Protein AF-A0AAW2BB07-F1 (afdb_monomer_lite)

pLDDT: mean 71.45, std 21.4, range [31.78, 98.75]

Sequence (292 aa):
MTTIEFVKARTYEALKTGGELDCPEGMDSLKNKQAAKKSQEEIKKATMLKAQGGGFLALPPHVSKKRKYSSDLQSLGKATNGSFNHPETRQVVAGTPCHRIGKGLMTSQGPVVPPPLHLLVKDKKYAIHTTHSVVRDADLDECSKHETGPLGDSGLYDVMSASIKLLKNCLESEGNSLKKFKESSRTLGQEVIELKAKLRRITHQGDELVKENANLKSEVATLYEHMDKVKEKAIEEFQVPQPYFNKMGGYYGDGFKDFRKQAIHMFPNLDFSQIQIKLNALTMWRPMKRCW

Radius of gyration: 49.25 Å; chains: 1; bounding box: 110×53×142 Å

Secondary structure (DSSP, 8-state):
--HHHHHHHHHHHHHHS--------SSHHHHHHHHHHHHHHHHHHHHHHHHS------PPP----------------------------------------------------------S-S-HHHHHHHHHHHS-HHHHHHTTTS---TTTTSTHHHHHHHHHHHHHHHHHHHHHHHHHHHHHHHHHHHHHHHHHHHHHHHHHHHHHHHHHHHHHHHHHHHHHHHHHHHHHHHHHHHHTTHHHHHHHHHHHHHHHHHHHHHHHHH-TTS-GGG----HHHHTT----TT--

Structure (mmCIF, N/CA/C/O backbone):
data_AF-A0AAW2BB07-F1
#
_entry.id   AF-A0AAW2BB07-F1
#
loop_
_atom_site.group_PDB
_atom_site.id
_atom_site.type_symbol
_atom_site.label_atom_id
_atom_site.label_alt_id
_atom_site.label_comp_id
_atom_site.label_asym_id
_atom_site.label_entity_id
_atom_site.label_seq_id
_atom_site.pdbx_PDB_ins_code
_atom_site.Cartn_x
_atom_site.Cartn_y
_atom_site.Cartn_z
_atom_site.occupancy
_atom_site.B_iso_or_equiv
_atom_site.auth_seq_id
_atom_site.auth_comp_id
_atom_site.auth_asym_id
_atom_site.auth_atom_id
_atom_site.pdbx_PDB_model_num
ATOM 1 N N . MET A 1 1 ? 11.734 -0.682 15.914 1.00 51.97 1 MET A N 1
ATOM 2 C CA . MET A 1 1 ? 12.003 -0.528 14.469 1.00 51.97 1 MET A CA 1
ATOM 3 C C . MET A 1 1 ? 10.687 -0.766 13.743 1.00 51.97 1 MET A C 1
ATOM 5 O O . MET A 1 1 ? 10.128 -1.846 13.879 1.00 51.97 1 MET A O 1
ATOM 9 N N . THR A 1 2 ? 10.097 0.267 13.142 1.00 62.94 2 THR A N 1
ATOM 10 C CA . THR A 1 2 ? 8.770 0.182 12.505 1.00 62.94 2 THR A CA 1
ATOM 11 C C . THR A 1 2 ? 8.883 -0.446 11.116 1.00 62.94 2 THR A C 1
ATOM 13 O O . THR A 1 2 ? 9.935 -0.399 10.483 1.00 62.94 2 THR A O 1
ATOM 16 N N . THR A 1 3 ? 7.796 -1.027 10.612 1.00 55.44 3 THR A N 1
ATOM 17 C CA . THR A 1 3 ? 7.737 -1.704 9.302 1.00 55.44 3 THR A CA 1
ATOM 18 C C . THR A 1 3 ? 8.188 -0.803 8.142 1.00 55.44 3 THR A C 1
ATOM 20 O O . THR A 1 3 ? 8.715 -1.288 7.147 1.00 55.44 3 THR A O 1
ATOM 23 N N . ILE A 1 4 ? 8.050 0.517 8.298 1.00 71.69 4 ILE A N 1
ATOM 24 C CA . ILE A 1 4 ? 8.483 1.532 7.327 1.00 71.69 4 ILE A CA 1
ATOM 25 C C . ILE A 1 4 ? 10.018 1.649 7.278 1.00 71.69 4 ILE A C 1
ATOM 27 O O . ILE A 1 4 ? 10.593 1.747 6.195 1.00 71.69 4 ILE A O 1
ATOM 31 N N . GLU A 1 5 ? 10.690 1.564 8.429 1.00 63.75 5 GLU A N 1
ATOM 32 C CA . GLU A 1 5 ? 12.158 1.593 8.522 1.00 63.75 5 GLU A CA 1
ATOM 33 C C . GLU A 1 5 ? 12.783 0.342 7.888 1.00 63.75 5 GLU A C 1
ATOM 35 O O . GLU A 1 5 ? 13.816 0.425 7.227 1.00 63.75 5 GLU A O 1
ATOM 40 N N . PHE A 1 6 ? 12.115 -0.813 7.997 1.00 70.69 6 PHE A N 1
ATOM 41 C CA . PHE A 1 6 ? 12.574 -2.053 7.366 1.00 70.69 6 PHE A CA 1
ATOM 42 C C . PHE A 1 6 ? 12.498 -1.991 5.833 1.00 70.69 6 PHE A C 1
ATOM 44 O O . PHE A 1 6 ? 13.414 -2.442 5.147 1.00 70.69 6 PHE A O 1
ATOM 51 N N . VAL A 1 7 ? 11.440 -1.387 5.281 1.00 73.56 7 VAL A N 1
ATOM 52 C CA . VAL A 1 7 ? 11.301 -1.206 3.826 1.00 73.56 7 VAL A CA 1
ATOM 53 C C . VAL A 1 7 ? 12.334 -0.203 3.307 1.00 73.56 7 VAL A C 1
ATOM 55 O O . VAL A 1 7 ? 12.996 -0.484 2.308 1.00 73.56 7 VAL A O 1
ATOM 58 N N . LYS A 1 8 ? 12.567 0.913 4.012 1.00 73.38 8 LYS A N 1
ATOM 59 C CA . LYS A 1 8 ? 13.627 1.868 3.642 1.00 73.38 8 LYS A CA 1
ATOM 60 C C . LYS A 1 8 ? 15.018 1.233 3.667 1.00 73.38 8 LYS A C 1
ATOM 62 O O . LYS A 1 8 ? 15.749 1.388 2.693 1.00 73.38 8 LYS A O 1
ATOM 67 N N . ALA A 1 9 ? 15.351 0.468 4.708 1.00 70.38 9 ALA A N 1
ATOM 68 C CA . ALA A 1 9 ? 16.643 -0.214 4.814 1.00 70.38 9 ALA A CA 1
ATOM 69 C C . ALA A 1 9 ? 16.868 -1.216 3.667 1.00 70.38 9 ALA A C 1
ATOM 71 O O . ALA A 1 9 ? 17.937 -1.242 3.063 1.00 70.38 9 ALA A O 1
ATOM 72 N N . ARG A 1 10 ? 15.834 -1.979 3.288 1.00 66.94 10 ARG A N 1
ATOM 73 C CA . ARG A 1 10 ? 15.926 -2.943 2.178 1.00 66.94 10 ARG A CA 1
ATOM 74 C C . ARG A 1 10 ? 16.088 -2.282 0.810 1.00 66.94 10 ARG A C 1
ATOM 76 O O . ARG A 1 10 ? 16.768 -2.825 -0.052 1.00 66.94 10 ARG A O 1
ATOM 83 N N . THR A 1 11 ? 15.477 -1.114 0.618 1.00 66.75 11 THR A N 1
ATOM 84 C CA . THR A 1 11 ? 15.581 -0.363 -0.644 1.00 66.75 11 THR A CA 1
ATOM 85 C C . THR A 1 11 ? 16.952 0.309 -0.779 1.00 66.75 11 THR A C 1
ATOM 87 O O . THR A 1 11 ? 17.479 0.424 -1.881 1.00 66.75 11 THR A O 1
ATOM 90 N N . TYR A 1 12 ? 17.556 0.710 0.344 1.00 71.19 12 TYR A N 1
ATOM 91 C CA . TYR A 1 12 ? 18.878 1.338 0.369 1.00 71.19 12 TYR A CA 1
ATOM 92 C C . TYR A 1 12 ? 20.019 0.333 0.130 1.00 71.19 12 TYR A C 1
ATOM 94 O O . TYR A 1 12 ? 20.971 0.651 -0.578 1.00 71.19 12 TYR A O 1
ATOM 102 N N . GLU A 1 13 ? 19.904 -0.897 0.645 1.00 66.00 13 GLU A N 1
ATOM 103 C CA . GLU A 1 13 ? 20.885 -1.970 0.395 1.00 66.00 13 GLU A CA 1
ATOM 104 C C . GLU A 1 13 ? 20.864 -2.473 -1.063 1.00 66.00 13 GLU A C 1
ATOM 106 O O . GLU A 1 13 ? 21.913 -2.763 -1.642 1.00 66.00 13 GLU A O 1
ATOM 111 N N . ALA A 1 14 ? 19.689 -2.482 -1.703 1.00 55.28 14 ALA A N 1
ATOM 112 C CA . ALA A 1 14 ? 19.541 -2.860 -3.112 1.00 55.28 14 ALA A CA 1
ATOM 113 C C . ALA A 1 14 ? 20.155 -1.844 -4.097 1.00 55.28 14 ALA A C 1
ATOM 115 O O . ALA A 1 14 ? 20.498 -2.207 -5.215 1.00 55.28 14 ALA A O 1
ATOM 116 N N . LEU A 1 15 ? 20.313 -0.577 -3.694 1.00 62.97 15 LEU A N 1
ATOM 117 C CA . LEU A 1 15 ? 20.953 0.462 -4.514 1.00 62.97 15 LEU A CA 1
ATOM 118 C C . LEU A 1 15 ? 22.473 0.542 -4.305 1.00 62.97 15 LEU A C 1
ATOM 120 O O . LEU A 1 15 ? 23.172 1.152 -5.110 1.00 62.97 15 LEU A O 1
ATOM 124 N N . LYS A 1 16 ? 22.989 -0.049 -3.221 1.00 63.78 16 LYS A N 1
ATOM 125 C CA . LYS A 1 16 ? 24.406 0.029 -2.834 1.00 63.78 16 LYS A CA 1
ATOM 126 C C . LYS A 1 16 ? 25.236 -1.136 -3.368 1.00 63.78 16 LYS A C 1
ATOM 128 O O . LYS A 1 16 ? 26.437 -0.993 -3.584 1.00 63.78 16 LYS A O 1
ATOM 133 N N . THR A 1 17 ? 24.602 -2.277 -3.608 1.00 51.50 17 THR A N 1
ATOM 134 C CA . THR A 1 17 ? 25.220 -3.419 -4.278 1.00 51.50 17 THR A CA 1
ATOM 135 C C . THR A 1 17 ? 24.940 -3.300 -5.772 1.00 51.50 17 THR A C 1
ATOM 137 O O . THR A 1 17 ? 23.890 -3.707 -6.251 1.00 51.50 17 THR A O 1
ATOM 140 N N . GLY A 1 18 ? 25.865 -2.688 -6.517 1.00 51.53 18 GLY A N 1
ATOM 141 C CA . GLY A 1 18 ? 25.861 -2.664 -7.986 1.00 51.53 18 GLY A CA 1
ATOM 142 C C . GLY A 1 18 ? 26.096 -4.058 -8.577 1.00 51.53 18 GLY A C 1
ATOM 143 O O . GLY A 1 18 ? 27.087 -4.280 -9.262 1.00 51.53 18 GLY A O 1
ATOM 144 N N . GLY A 1 19 ? 25.228 -5.008 -8.233 1.00 42.56 19 GLY A N 1
ATOM 145 C CA . GLY A 1 19 ? 25.225 -6.366 -8.738 1.00 42.56 19 GLY A CA 1
ATOM 146 C C . GLY A 1 19 ? 24.528 -6.400 -10.085 1.00 42.56 19 GLY A C 1
ATOM 147 O O . GLY A 1 19 ? 23.316 -6.213 -10.175 1.00 42.56 19 GLY A O 1
ATOM 148 N N . GLU A 1 20 ? 25.324 -6.631 -11.118 1.00 46.28 20 GLU A N 1
ATOM 149 C CA . GLU A 1 20 ? 24.898 -7.077 -12.436 1.00 46.28 20 GLU A CA 1
ATOM 150 C C . GLU A 1 20 ? 24.014 -8.324 -12.273 1.00 46.28 20 GLU A C 1
ATOM 152 O O . GLU A 1 20 ? 24.469 -9.404 -11.898 1.00 46.28 20 GLU A O 1
ATOM 157 N N . LEU A 1 21 ? 22.706 -8.127 -12.438 1.00 44.31 21 LEU A N 1
ATOM 158 C CA . LEU A 1 21 ? 21.702 -9.182 -12.442 1.00 44.31 21 LEU A CA 1
ATOM 159 C C . LEU A 1 21 ? 21.632 -9.752 -13.857 1.00 44.31 21 LEU A C 1
ATOM 161 O O . LEU A 1 21 ? 20.974 -9.177 -14.728 1.00 44.31 21 LEU A O 1
ATOM 165 N N . ASP A 1 22 ? 22.274 -10.901 -14.054 1.00 42.97 22 ASP A N 1
ATOM 166 C CA . ASP A 1 22 ? 21.953 -11.813 -15.149 1.00 42.97 22 ASP A CA 1
ATOM 167 C C . ASP A 1 22 ? 20.450 -12.114 -15.100 1.00 42.97 22 ASP A C 1
ATOM 169 O O . ASP A 1 22 ? 19.940 -12.779 -14.192 1.00 42.97 22 ASP A O 1
ATOM 173 N N . CYS A 1 23 ? 19.716 -11.563 -16.062 1.00 38.84 23 CYS A N 1
ATOM 174 C CA . CYS A 1 23 ? 18.305 -11.848 -16.248 1.00 38.84 23 CYS A CA 1
ATOM 175 C C . CYS A 1 23 ? 18.168 -13.171 -17.010 1.00 38.84 23 CYS A C 1
ATOM 177 O O . CYS A 1 23 ? 18.623 -13.251 -18.152 1.00 38.84 23 CYS A O 1
ATOM 179 N N . PRO A 1 24 ? 17.490 -14.196 -16.463 1.00 47.09 24 PRO A N 1
ATOM 180 C CA . PRO A 1 24 ? 17.028 -15.296 -17.287 1.00 47.09 24 PRO A CA 1
ATOM 181 C C . PRO A 1 24 ? 15.884 -14.778 -18.167 1.00 47.09 24 PRO A C 1
ATOM 183 O O . PRO A 1 24 ? 14.744 -14.608 -17.723 1.00 47.09 24 PRO A O 1
ATOM 186 N N . GLU A 1 25 ? 16.193 -14.490 -19.428 1.00 51.44 25 GLU A N 1
ATOM 187 C CA . GLU A 1 25 ? 15.179 -14.242 -20.443 1.00 51.44 25 GLU A CA 1
ATOM 188 C C . GLU A 1 25 ? 14.354 -15.514 -20.682 1.00 51.44 25 GLU A C 1
ATOM 190 O O . GLU A 1 25 ? 14.852 -16.550 -21.114 1.00 51.44 25 GLU A O 1
ATOM 195 N N . GLY A 1 26 ? 13.041 -15.387 -20.477 1.00 52.06 26 GLY A N 1
ATOM 196 C CA . GLY A 1 26 ? 12.108 -15.922 -21.462 1.00 52.06 26 GLY A CA 1
ATOM 197 C C . GLY A 1 26 ? 11.338 -17.194 -21.121 1.00 52.06 26 GLY A C 1
ATOM 198 O O . GLY A 1 26 ? 11.274 -18.066 -21.972 1.00 52.06 26 GLY A O 1
ATOM 199 N N . MET A 1 27 ? 10.638 -17.285 -19.979 1.00 47.41 27 MET A N 1
ATOM 200 C CA . MET A 1 27 ? 9.464 -18.191 -19.879 1.00 47.41 27 MET A CA 1
ATOM 201 C C . MET A 1 27 ? 8.293 -17.724 -18.983 1.00 47.41 27 MET A C 1
ATOM 203 O O . MET A 1 27 ? 7.188 -18.256 -19.110 1.00 47.41 27 MET A O 1
ATOM 207 N N . ASP A 1 28 ? 8.435 -16.684 -18.154 1.00 51.59 28 ASP A N 1
ATOM 208 C CA . ASP A 1 28 ? 7.403 -16.351 -17.147 1.00 51.59 28 ASP A CA 1
ATOM 209 C C . ASP A 1 28 ? 6.295 -15.378 -17.596 1.00 51.59 28 ASP A C 1
ATOM 211 O O . ASP A 1 28 ? 5.293 -15.188 -16.898 1.00 51.59 28 ASP A O 1
ATOM 215 N N . SER A 1 29 ? 6.391 -14.805 -18.799 1.00 53.53 29 SER A N 1
ATOM 216 C CA . SER A 1 29 ? 5.400 -13.836 -19.306 1.00 53.53 29 SER A CA 1
ATOM 217 C C . SER A 1 29 ? 4.023 -14.463 -19.599 1.00 53.53 29 SER A C 1
ATOM 219 O O . SER A 1 29 ? 2.982 -13.826 -19.402 1.00 53.53 29 SER A O 1
ATOM 221 N N . LEU A 1 30 ? 3.981 -15.738 -20.006 1.00 53.66 30 LEU A N 1
ATOM 222 C CA . LEU A 1 30 ? 2.726 -16.441 -20.308 1.00 53.66 30 LEU A CA 1
ATOM 223 C C . LEU A 1 30 ? 1.990 -16.906 -19.046 1.00 53.66 30 LEU A C 1
ATOM 225 O O . LEU A 1 30 ? 0.773 -16.733 -18.956 1.00 53.66 30 LEU A O 1
ATOM 229 N N . LYS A 1 31 ? 2.713 -17.399 -18.032 1.00 56.41 31 LYS A N 1
ATOM 230 C CA . LYS A 1 31 ? 2.107 -17.829 -16.760 1.00 56.41 31 LYS A CA 1
ATOM 231 C C . LYS A 1 31 ? 1.514 -16.649 -15.987 1.00 56.41 31 LYS A C 1
ATOM 233 O O . LYS A 1 31 ? 0.413 -16.762 -15.448 1.00 56.41 31 LYS A O 1
ATOM 238 N N . ASN A 1 32 ? 2.177 -15.490 -16.010 1.00 54.84 32 ASN A N 1
ATOM 239 C CA . ASN A 1 32 ? 1.705 -14.312 -15.282 1.00 54.84 32 ASN A CA 1
ATOM 240 C C . ASN A 1 32 ? 0.477 -13.650 -15.952 1.00 54.84 32 ASN A C 1
ATOM 242 O O . ASN A 1 32 ? -0.459 -13.223 -15.275 1.00 54.84 32 ASN A O 1
ATOM 246 N N . LYS A 1 33 ? 0.391 -13.672 -17.294 1.00 64.69 33 LYS A N 1
ATOM 247 C CA . LYS A 1 33 ? -0.820 -13.241 -18.025 1.00 64.69 33 LYS A CA 1
ATOM 248 C C . LYS A 1 33 ? -2.019 -14.167 -17.793 1.00 64.69 33 LYS A C 1
ATOM 250 O O . LYS A 1 33 ? -3.157 -13.696 -17.761 1.00 64.69 33 LYS A O 1
ATOM 255 N N . GLN A 1 34 ? -1.784 -15.465 -17.611 1.00 69.56 34 GLN A N 1
ATOM 256 C CA . GLN A 1 34 ? -2.851 -16.439 -17.364 1.00 69.56 34 GLN A CA 1
ATOM 257 C C . GLN A 1 34 ? -3.386 -16.352 -15.924 1.00 69.56 34 GLN A C 1
ATOM 259 O O . GLN A 1 34 ? -4.598 -16.432 -15.718 1.00 69.56 34 GLN A O 1
ATOM 264 N N . ALA A 1 35 ? -2.518 -16.067 -14.946 1.00 68.25 35 ALA A N 1
ATOM 265 C CA . ALA A 1 35 ? -2.917 -15.785 -13.566 1.00 68.25 35 ALA A CA 1
ATOM 266 C C . ALA A 1 35 ? -3.741 -14.486 -13.443 1.00 68.25 35 ALA A C 1
ATOM 268 O O . ALA A 1 35 ? -4.774 -14.471 -12.769 1.00 68.25 35 ALA A O 1
ATOM 269 N N . ALA A 1 36 ? -3.356 -13.424 -14.162 1.00 72.44 36 ALA A N 1
ATOM 270 C CA . ALA A 1 36 ? -4.097 -12.160 -14.176 1.00 72.44 36 ALA A CA 1
ATOM 271 C C . ALA A 1 36 ? -5.495 -12.290 -14.816 1.00 72.44 36 ALA A C 1
ATOM 273 O O . ALA A 1 36 ? -6.465 -11.729 -14.301 1.00 72.44 36 ALA A O 1
ATOM 274 N N . LYS A 1 37 ? -5.631 -13.082 -15.893 1.00 81.25 37 LYS A N 1
ATOM 275 C CA . LYS A 1 37 ? -6.946 -13.397 -16.485 1.00 81.25 37 LYS A CA 1
ATOM 276 C C . LYS A 1 37 ? -7.835 -14.193 -15.527 1.00 81.25 37 LYS A C 1
ATOM 278 O O . LYS A 1 37 ? -9.006 -13.855 -15.383 1.00 81.25 37 LYS A O 1
ATOM 283 N N . LYS A 1 38 ? -7.279 -15.192 -14.831 1.00 86.00 38 LYS A N 1
ATOM 284 C CA . LYS A 1 38 ? -8.032 -16.014 -13.870 1.00 86.00 38 LYS A CA 1
ATOM 285 C C . LYS A 1 38 ? -8.542 -15.191 -12.678 1.00 86.00 38 LYS A C 1
ATOM 287 O O . LYS A 1 38 ? -9.697 -15.335 -12.292 1.00 86.00 38 LYS A O 1
ATOM 292 N N . SER A 1 39 ? -7.724 -14.270 -12.161 1.00 79.12 39 SER A N 1
ATOM 293 C CA . SER A 1 39 ? -8.116 -13.369 -11.066 1.00 79.12 39 SER A CA 1
ATOM 294 C C . SER A 1 39 ? -9.235 -12.395 -11.466 1.00 79.12 39 SER A C 1
ATOM 296 O O . SER A 1 39 ? -10.188 -12.213 -10.709 1.00 79.12 39 SER A O 1
ATOM 298 N N . GLN A 1 40 ? -9.192 -11.815 -12.673 1.00 81.56 40 GLN A N 1
ATOM 299 C CA . GLN A 1 40 ? -10.273 -10.934 -13.138 1.00 81.56 40 GLN A CA 1
ATOM 300 C C . GLN A 1 40 ? -11.603 -11.671 -13.356 1.00 81.56 40 GLN A C 1
ATOM 302 O O . GLN A 1 40 ? -12.667 -11.078 -13.171 1.00 81.56 40 GLN A O 1
ATOM 307 N N . GLU A 1 41 ? -11.569 -12.949 -13.733 1.00 85.38 41 GLU A N 1
ATOM 308 C CA . GLU A 1 41 ? -12.780 -13.747 -13.938 1.00 85.38 41 GLU A CA 1
ATOM 309 C C . GLU A 1 41 ? -13.445 -14.163 -12.615 1.00 85.38 41 GLU A C 1
ATOM 311 O O . GLU A 1 41 ? -14.672 -14.124 -12.505 1.00 85.38 41 GLU A O 1
ATOM 316 N N . GLU A 1 42 ? -12.661 -14.452 -11.570 1.00 78.31 42 GLU A N 1
ATOM 317 C CA . GLU A 1 42 ? -13.185 -14.679 -10.213 1.00 78.31 42 GLU A CA 1
ATOM 318 C C . GLU A 1 42 ? -13.810 -13.413 -9.608 1.00 78.31 42 GLU A C 1
ATOM 320 O O . GLU A 1 42 ? -14.891 -13.483 -9.020 1.00 78.31 42 GLU A O 1
ATOM 325 N N . ILE A 1 43 ? -13.204 -12.239 -9.826 1.00 79.44 43 ILE A N 1
ATOM 326 C CA . ILE A 1 43 ? -13.767 -10.954 -9.376 1.00 79.44 43 ILE A CA 1
ATOM 327 C C . ILE A 1 43 ? -15.094 -10.660 -10.094 1.00 79.44 43 ILE A C 1
ATOM 329 O O . ILE A 1 43 ? -16.065 -10.239 -9.457 1.00 79.44 43 ILE A O 1
ATOM 333 N N . LYS A 1 44 ? -15.192 -10.939 -11.401 1.00 84.06 44 LYS A N 1
ATOM 334 C CA . LYS A 1 44 ? -16.452 -10.799 -12.152 1.00 84.06 44 LYS A CA 1
ATOM 335 C C . LYS A 1 44 ? -17.538 -11.753 -11.640 1.00 84.06 44 LYS A C 1
ATOM 337 O O . LYS A 1 44 ? -18.674 -11.317 -11.458 1.00 84.06 44 LYS A O 1
ATOM 342 N N . LYS A 1 45 ? -17.197 -13.008 -11.318 1.00 81.94 45 LYS A N 1
ATOM 343 C CA . LYS A 1 45 ? -18.140 -13.973 -10.716 1.00 81.94 45 LYS A CA 1
ATOM 344 C C . LYS A 1 45 ? -18.623 -13.540 -9.329 1.00 81.94 45 LYS A C 1
ATOM 346 O O . LYS A 1 45 ? -19.822 -13.596 -9.066 1.00 81.94 45 LYS A O 1
ATOM 351 N N . ALA A 1 46 ? -17.731 -13.043 -8.471 1.00 72.38 46 ALA A N 1
ATOM 352 C CA . ALA A 1 46 ? -18.099 -12.530 -7.148 1.00 72.38 46 ALA A CA 1
ATOM 353 C C . ALA A 1 46 ? -19.008 -11.290 -7.233 1.00 72.38 46 ALA A C 1
ATOM 355 O O . ALA A 1 46 ? -19.918 -11.124 -6.421 1.00 72.38 46 ALA A O 1
ATOM 356 N N . THR A 1 47 ? -18.805 -10.446 -8.248 1.00 75.88 47 THR A N 1
ATOM 357 C CA . THR A 1 47 ? -19.620 -9.241 -8.466 1.00 75.88 47 THR A CA 1
ATOM 358 C C . THR A 1 47 ? -21.023 -9.588 -8.980 1.00 75.88 47 THR A C 1
ATOM 360 O O . THR A 1 47 ? -21.997 -8.991 -8.528 1.00 75.88 47 THR A O 1
ATOM 363 N N . MET A 1 48 ? -21.162 -10.605 -9.843 1.00 71.50 48 MET A N 1
ATOM 364 C CA . MET A 1 48 ? -22.477 -11.093 -10.293 1.00 71.50 48 MET A CA 1
ATOM 365 C C . MET A 1 48 ? -23.267 -11.798 -9.179 1.00 71.50 48 MET A C 1
ATOM 367 O O . MET A 1 48 ? -24.473 -11.593 -9.072 1.00 71.50 48 MET A O 1
ATOM 371 N N . LEU A 1 49 ? -22.599 -12.553 -8.298 1.00 61.91 49 LEU A N 1
ATOM 372 C CA . LEU A 1 49 ? -23.229 -13.161 -7.114 1.00 61.91 49 LEU A CA 1
ATOM 373 C C . LEU A 1 49 ? -23.757 -12.113 -6.123 1.00 61.91 49 LEU A C 1
ATOM 375 O O . LEU A 1 49 ? -24.782 -12.325 -5.482 1.00 61.91 49 LEU A O 1
ATOM 379 N N . LYS A 1 50 ? -23.098 -10.953 -6.037 1.00 58.16 50 LYS A N 1
ATOM 380 C CA . LYS A 1 50 ? -23.529 -9.845 -5.175 1.00 58.16 50 LYS A CA 1
ATOM 381 C C . LYS A 1 50 ? -24.721 -9.065 -5.747 1.00 58.16 50 LYS A C 1
ATOM 383 O O . LYS A 1 50 ? -25.433 -8.422 -4.986 1.00 58.16 50 LYS A O 1
ATOM 388 N N . ALA A 1 51 ? -24.963 -9.153 -7.057 1.00 58.78 51 ALA A N 1
ATOM 389 C CA . ALA A 1 51 ? -26.078 -8.490 -7.734 1.00 58.78 51 ALA A CA 1
ATOM 390 C C . ALA A 1 51 ? -27.390 -9.305 -7.729 1.00 58.78 51 ALA A C 1
ATOM 392 O O . ALA A 1 51 ? -28.449 -8.734 -7.968 1.00 58.78 51 ALA A O 1
ATOM 393 N N . GLN A 1 52 ? -27.348 -10.610 -7.428 1.00 51.91 52 GLN A N 1
ATOM 394 C CA . GLN A 1 52 ? -28.549 -11.462 -7.321 1.00 51.91 52 GLN A CA 1
ATOM 395 C C . GLN A 1 52 ? -29.070 -11.656 -5.885 1.00 51.91 52 GLN A C 1
ATOM 397 O O . GLN A 1 52 ? -30.145 -12.215 -5.696 1.00 51.91 52 GLN A O 1
ATOM 402 N N . GLY A 1 53 ? -28.356 -11.171 -4.868 1.00 45.19 53 GLY A N 1
ATOM 403 C CA . GLY A 1 53 ? -28.724 -11.321 -3.456 1.00 45.19 53 GLY A CA 1
ATOM 404 C C . GLY A 1 53 ? -29.467 -10.118 -2.874 1.00 45.19 53 GLY A C 1
ATOM 405 O O . GLY A 1 53 ? -29.041 -9.575 -1.858 1.00 45.19 53 GLY A O 1
ATOM 406 N N . GLY A 1 54 ? -30.543 -9.667 -3.517 1.00 50.53 54 GLY A N 1
ATOM 407 C CA . GLY A 1 54 ? -31.475 -8.708 -2.921 1.00 50.53 54 GLY A CA 1
ATOM 408 C C . GLY A 1 54 ? -32.474 -9.434 -2.022 1.00 50.53 54 GLY A C 1
ATOM 409 O O . GLY A 1 54 ? -33.447 -9.986 -2.524 1.00 50.53 54 GLY A O 1
ATOM 410 N N . GLY A 1 55 ? -32.247 -9.444 -0.705 1.00 43.25 55 GLY A N 1
ATOM 411 C CA . GLY A 1 55 ? -33.217 -10.001 0.242 1.00 43.25 55 GLY A CA 1
ATOM 412 C C . GLY A 1 55 ? -32.741 -10.071 1.694 1.00 43.25 55 GLY A C 1
ATOM 413 O O . GLY A 1 55 ? -32.030 -10.993 2.059 1.00 43.25 55 GLY A O 1
ATOM 414 N N . PHE A 1 56 ? -33.190 -9.091 2.485 1.00 40.88 56 PHE A N 1
ATOM 415 C CA . PHE A 1 56 ? -33.497 -9.111 3.926 1.00 40.88 56 PHE A CA 1
ATOM 416 C C . PHE A 1 56 ? -32.524 -9.718 4.967 1.00 40.88 56 PHE A C 1
ATOM 418 O O . PHE A 1 56 ? -32.243 -10.907 5.004 1.00 40.88 56 PHE A O 1
ATOM 425 N N . LEU A 1 57 ? -32.158 -8.842 5.918 1.00 52.22 57 LEU A N 1
ATOM 426 C CA . LEU A 1 57 ? -32.047 -9.050 7.372 1.00 52.22 57 LEU A CA 1
ATOM 427 C C . LEU A 1 57 ? -31.599 -10.438 7.873 1.00 52.22 57 LEU A C 1
ATOM 429 O O . LEU A 1 57 ? -32.424 -11.312 8.114 1.00 52.22 57 LEU A O 1
ATOM 433 N N . ALA A 1 58 ? -30.319 -10.559 8.234 1.00 40.91 58 ALA A N 1
ATOM 434 C CA . ALA A 1 58 ? -29.902 -11.383 9.369 1.00 40.91 58 ALA A CA 1
ATOM 435 C C . ALA A 1 58 ? -28.537 -10.913 9.899 1.00 40.91 58 ALA A C 1
ATOM 437 O O . ALA A 1 58 ? -27.527 -10.949 9.198 1.00 40.91 58 ALA A O 1
ATOM 438 N N . LEU A 1 59 ? -28.523 -10.462 11.155 1.00 46.69 59 LEU A N 1
ATOM 439 C CA . LEU A 1 59 ? -27.314 -10.235 11.948 1.00 46.69 59 LEU A CA 1
ATOM 440 C C . LEU A 1 59 ? -26.510 -11.545 12.066 1.00 46.69 59 LEU A C 1
ATOM 442 O O . LEU A 1 59 ? -27.085 -12.557 12.472 1.00 46.69 59 LEU A O 1
ATOM 446 N N . PRO A 1 60 ? -25.197 -11.557 11.774 1.00 50.19 60 PRO A N 1
ATOM 447 C CA . PRO A 1 60 ? -24.374 -12.731 12.019 1.00 50.19 60 PRO A CA 1
ATOM 448 C C . PRO A 1 60 ? -24.013 -12.858 13.512 1.00 50.19 60 PRO A C 1
ATOM 450 O O . PRO A 1 60 ? -23.814 -11.848 14.196 1.00 50.19 60 PRO A O 1
ATOM 453 N N . PRO A 1 61 ? -23.894 -14.093 14.032 1.00 47.19 61 PRO A N 1
ATOM 454 C CA . PRO A 1 61 ? -23.580 -14.336 15.427 1.00 47.19 61 PRO A CA 1
ATOM 455 C C . PRO A 1 61 ? -22.126 -13.978 15.746 1.00 47.19 61 PRO A C 1
ATOM 457 O O . PRO A 1 61 ? -21.182 -14.239 14.999 1.00 47.19 61 PRO A O 1
ATOM 460 N N . HIS A 1 62 ? -21.988 -13.380 16.919 1.00 44.94 62 HIS A N 1
ATOM 461 C CA . HIS A 1 62 ? -20.778 -12.891 17.552 1.00 44.94 62 HIS A CA 1
ATOM 462 C C . HIS A 1 62 ? -19.779 -14.038 17.815 1.00 44.94 62 HIS A C 1
ATOM 464 O O . HIS A 1 62 ? -19.955 -14.821 18.747 1.00 44.94 62 HIS A O 1
ATOM 470 N N . VAL A 1 63 ? -18.702 -14.137 17.025 1.00 40.78 63 VAL A N 1
ATOM 471 C CA . VAL A 1 63 ? -17.573 -15.047 17.303 1.00 40.78 63 VAL A CA 1
ATOM 472 C C . VAL A 1 63 ? -16.438 -14.252 17.945 1.00 40.78 63 VAL A C 1
ATOM 474 O O . VAL A 1 63 ? -15.590 -13.655 17.283 1.00 40.78 63 VAL A O 1
ATOM 477 N N . SER A 1 64 ? -16.421 -14.248 19.273 1.00 43.16 64 SER A N 1
ATOM 478 C CA . SER A 1 64 ? -15.395 -13.632 20.112 1.00 43.16 64 SER A CA 1
ATOM 479 C C . SER A 1 64 ? -14.098 -14.454 20.091 1.00 43.16 64 SER A C 1
ATOM 481 O O . SER A 1 64 ? -13.881 -15.352 20.903 1.00 43.16 64 SER A O 1
ATOM 483 N N . LYS A 1 65 ? -13.175 -14.116 19.182 1.00 50.66 65 LYS A N 1
ATOM 484 C CA . LYS A 1 65 ? -11.778 -14.576 19.258 1.00 50.66 65 LYS A CA 1
ATOM 485 C C . LYS A 1 65 ? -10.971 -13.658 20.182 1.00 50.66 65 LYS A C 1
ATOM 487 O O . LYS A 1 65 ? -10.456 -12.626 19.765 1.00 50.66 65 LYS A O 1
ATOM 492 N N . LYS A 1 66 ? -10.826 -14.087 21.440 1.00 42.72 66 LYS A N 1
ATOM 493 C CA . LYS A 1 66 ? -9.801 -13.618 22.389 1.00 42.72 66 LYS A CA 1
ATOM 494 C C . LYS A 1 66 ? -8.411 -13.754 21.748 1.00 42.72 66 LYS A C 1
ATOM 496 O O . LYS A 1 66 ? -7.915 -14.870 21.607 1.00 42.72 66 LYS A O 1
ATOM 501 N N . ARG A 1 67 ? -7.742 -12.644 21.427 1.00 40.62 67 ARG A N 1
ATOM 502 C CA . ARG A 1 67 ? -6.273 -12.613 21.352 1.00 40.62 67 ARG A CA 1
ATOM 503 C C . ARG A 1 67 ? -5.749 -11.961 22.624 1.00 40.62 67 ARG A C 1
ATOM 505 O O . ARG A 1 67 ? -6.009 -10.792 22.878 1.00 40.62 67 ARG A O 1
ATOM 512 N N . LYS A 1 68 ? -5.032 -12.752 23.424 1.00 44.00 68 LYS A N 1
ATOM 513 C CA . LYS A 1 68 ? -4.131 -12.263 24.469 1.00 44.00 68 LYS A CA 1
ATOM 514 C C . LYS A 1 68 ? -2.967 -11.561 23.768 1.00 44.00 68 LYS A C 1
ATOM 516 O O . LYS A 1 68 ? -2.191 -12.233 23.098 1.00 44.00 68 LYS A O 1
ATOM 521 N N . TYR A 1 69 ? -2.847 -10.250 23.927 1.00 35.91 69 TYR A N 1
ATOM 522 C CA . TYR A 1 69 ? -1.557 -9.580 23.810 1.00 35.91 69 TYR A CA 1
ATOM 523 C C . TYR A 1 69 ? -1.036 -9.404 25.236 1.00 35.91 69 TYR A C 1
ATOM 525 O O . TYR A 1 69 ? -1.685 -8.757 26.057 1.00 35.91 69 TYR A O 1
ATOM 533 N N . SER A 1 70 ? 0.066 -10.087 25.547 1.00 38.75 70 SER A N 1
ATOM 534 C CA . SER A 1 70 ? 0.847 -9.839 26.756 1.00 38.75 70 SER A CA 1
ATOM 535 C C . SER A 1 70 ? 1.675 -8.584 26.488 1.00 38.75 70 SER A C 1
ATOM 537 O O . SER A 1 70 ? 2.365 -8.476 25.474 1.00 38.75 70 SER A O 1
ATOM 539 N N . SER A 1 71 ? 1.508 -7.614 27.375 1.00 41.19 71 SER A N 1
ATOM 540 C CA . SER A 1 71 ? 2.374 -6.457 27.513 1.00 41.19 71 SER A CA 1
ATOM 541 C C . SER A 1 71 ? 3.329 -6.805 28.642 1.00 41.19 71 SER A C 1
ATOM 543 O O . SER A 1 71 ? 2.868 -6.927 29.774 1.00 41.19 71 SER A O 1
ATOM 545 N N . ASP A 1 72 ? 4.616 -6.961 28.346 1.00 39.66 72 ASP A N 1
ATOM 546 C CA . ASP A 1 72 ? 5.656 -6.974 29.369 1.00 39.66 72 ASP A CA 1
ATOM 547 C C . ASP A 1 72 ? 6.683 -5.868 29.125 1.00 39.66 72 ASP A C 1
ATOM 549 O O . ASP A 1 72 ? 6.947 -5.419 28.009 1.00 39.66 72 ASP A O 1
ATOM 553 N N . LEU A 1 73 ? 7.139 -5.381 30.268 1.00 40.28 73 LEU A N 1
ATOM 554 C CA . LEU A 1 73 ? 7.697 -4.085 30.598 1.00 40.28 73 LEU A CA 1
ATOM 555 C C . LEU A 1 73 ? 9.233 -4.020 30.464 1.00 40.28 73 LEU A C 1
ATOM 557 O O . LEU A 1 73 ? 9.930 -5.015 30.595 1.00 40.28 73 LEU A O 1
ATOM 561 N N . GLN A 1 74 ? 9.703 -2.768 30.392 1.00 37.25 74 GLN A N 1
ATOM 562 C CA . GLN A 1 74 ? 10.835 -2.194 31.151 1.00 37.25 74 GLN A CA 1
ATOM 563 C C . GLN A 1 74 ? 12.304 -2.347 30.683 1.00 37.25 74 GLN A C 1
ATOM 565 O O . GLN A 1 74 ? 12.944 -3.382 30.791 1.00 37.25 74 GLN A O 1
ATOM 570 N N . SER A 1 75 ? 12.837 -1.185 30.266 1.00 44.12 75 SER A N 1
ATOM 571 C CA . SER A 1 75 ? 14.022 -0.454 30.777 1.00 44.12 75 SER A CA 1
ATOM 572 C C . SER A 1 75 ? 15.316 -1.180 31.179 1.00 44.12 75 SER A C 1
ATOM 574 O O . SER A 1 75 ? 15.338 -1.831 32.216 1.00 44.12 75 SER A O 1
ATOM 576 N N . LEU A 1 76 ? 16.420 -0.850 30.487 1.00 32.12 76 LEU A N 1
ATOM 577 C CA . LEU A 1 76 ? 17.805 -0.581 30.966 1.00 32.12 76 LEU A CA 1
ATOM 578 C C . LEU A 1 76 ? 18.663 -0.350 29.693 1.00 32.12 76 LEU A C 1
ATOM 580 O O . LEU A 1 76 ? 18.411 -1.014 28.701 1.00 32.12 76 LEU A O 1
ATOM 584 N N . GLY A 1 77 ? 19.647 0.534 29.531 1.00 31.78 77 GLY A N 1
ATOM 585 C CA . GLY A 1 77 ? 20.430 1.410 30.391 1.00 31.78 77 GLY A CA 1
ATOM 586 C C . GLY A 1 77 ? 21.340 2.297 29.506 1.00 31.78 77 GLY A C 1
ATOM 587 O O . GLY A 1 77 ? 21.463 2.082 28.301 1.00 31.78 77 GLY A O 1
ATOM 588 N N . LYS A 1 78 ? 21.936 3.327 30.116 1.00 43.62 78 LYS A N 1
ATOM 589 C CA . LYS A 1 78 ? 22.931 4.263 29.549 1.00 43.62 78 LYS A CA 1
ATOM 590 C C . LYS A 1 78 ? 24.284 3.582 29.275 1.00 43.62 78 LYS A C 1
ATOM 592 O O . LYS A 1 78 ? 24.695 2.790 30.112 1.00 43.62 78 LYS A O 1
ATOM 597 N N . ALA A 1 79 ? 25.016 4.027 28.244 1.00 32.66 79 ALA A N 1
ATOM 598 C CA . ALA A 1 79 ? 26.496 4.122 28.186 1.00 32.66 79 ALA A CA 1
ATOM 599 C C . ALA A 1 79 ? 26.920 4.749 26.830 1.00 32.66 79 ALA A C 1
ATOM 601 O O . ALA A 1 79 ? 26.521 4.256 25.784 1.00 32.66 79 ALA A O 1
ATOM 602 N N . THR A 1 80 ? 27.403 5.998 26.808 1.00 35.84 80 THR A N 1
ATOM 603 C CA . THR A 1 80 ? 28.813 6.470 26.726 1.00 3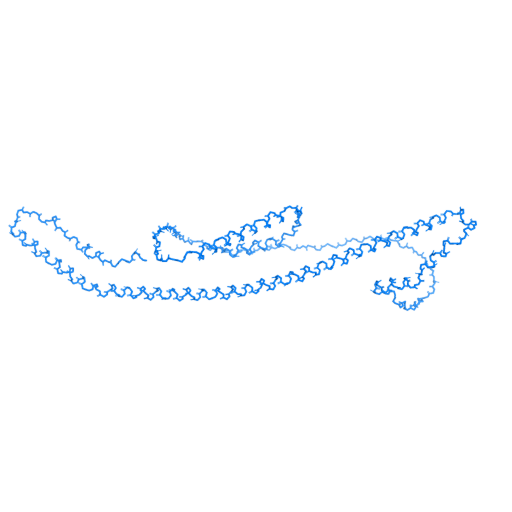5.84 80 THR A CA 1
ATOM 604 C C . THR A 1 80 ? 29.416 6.572 25.321 1.00 35.84 80 THR A C 1
ATOM 606 O O . THR A 1 80 ? 29.450 5.621 24.550 1.00 35.84 80 THR A O 1
ATOM 609 N N . ASN A 1 81 ? 29.944 7.771 25.068 1.00 39.16 81 ASN A N 1
ATOM 610 C CA . ASN A 1 81 ? 30.713 8.218 23.913 1.00 39.16 81 ASN A CA 1
ATOM 611 C C . ASN A 1 81 ? 31.925 7.322 23.617 1.00 39.16 81 ASN A C 1
ATOM 613 O O . ASN A 1 81 ? 32.687 6.995 24.525 1.00 39.16 81 ASN A O 1
ATOM 617 N N . GLY A 1 82 ? 32.147 7.030 22.336 1.00 33.62 82 GLY A N 1
ATOM 618 C CA . GLY A 1 82 ? 33.356 6.397 21.818 1.00 33.62 82 GLY A CA 1
ATOM 619 C C . GLY A 1 82 ? 33.814 7.114 20.552 1.00 33.62 82 GLY A C 1
ATOM 620 O O . GLY A 1 82 ? 33.269 6.893 19.477 1.00 33.62 82 GLY A O 1
ATOM 621 N N . SER A 1 83 ? 34.788 8.005 20.720 1.00 36.41 83 SER A N 1
ATOM 622 C CA . SER A 1 83 ? 35.606 8.596 19.661 1.00 36.41 83 SER A CA 1
ATOM 623 C C . SER A 1 83 ? 36.505 7.517 19.051 1.00 36.41 83 SER A C 1
ATOM 625 O O . SER A 1 83 ? 37.129 6.765 19.799 1.00 36.41 83 SER A O 1
ATOM 627 N N . PHE A 1 84 ? 36.593 7.455 17.721 1.00 33.88 84 PHE A N 1
ATOM 628 C CA . PHE A 1 84 ? 37.605 6.670 17.016 1.00 33.88 84 PHE A CA 1
ATOM 629 C C . PHE A 1 84 ? 38.250 7.512 15.915 1.00 33.88 84 PHE A C 1
ATOM 631 O O . PHE A 1 84 ? 37.585 8.019 15.014 1.00 33.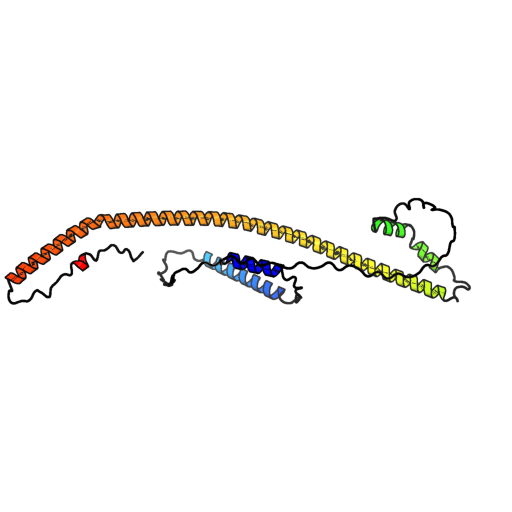88 84 PHE A O 1
ATOM 638 N N . ASN A 1 85 ? 39.567 7.649 16.044 1.00 34.69 85 ASN A N 1
ATOM 639 C CA . ASN A 1 85 ? 40.482 8.274 15.101 1.00 34.69 85 ASN A CA 1
ATOM 640 C C . ASN A 1 85 ? 41.005 7.262 14.061 1.00 34.69 85 ASN A C 1
ATOM 642 O O . ASN A 1 85 ? 41.073 6.066 14.343 1.00 34.69 85 ASN A O 1
ATOM 646 N N . HIS A 1 86 ? 41.539 7.835 12.969 1.00 35.00 86 HIS A N 1
ATOM 647 C CA . HIS A 1 86 ? 42.506 7.308 11.979 1.00 35.00 86 HIS A CA 1
ATOM 648 C C . HIS A 1 86 ? 41.982 6.403 10.826 1.00 35.00 86 HIS A C 1
ATOM 650 O O . HIS A 1 86 ? 40.999 5.698 11.029 1.00 35.00 86 HIS A O 1
ATOM 656 N N . PRO A 1 87 ? 42.652 6.334 9.638 1.00 47.53 87 PRO A N 1
ATOM 657 C CA . PRO A 1 87 ? 43.911 6.986 9.274 1.00 47.53 87 PRO A CA 1
ATOM 658 C C . PRO A 1 87 ? 44.017 7.721 7.919 1.00 47.53 87 PRO A C 1
ATOM 660 O O . PRO A 1 87 ? 43.459 7.360 6.888 1.00 47.53 87 PRO A O 1
ATOM 663 N N . GLU A 1 88 ? 44.885 8.725 7.982 1.00 40.62 88 GLU A N 1
ATOM 664 C CA . GLU A 1 88 ? 45.723 9.338 6.953 1.00 40.62 88 GLU A CA 1
ATOM 665 C C . GLU A 1 88 ? 46.372 8.309 6.000 1.00 40.62 88 GLU A C 1
ATOM 667 O O . GLU A 1 88 ? 47.018 7.357 6.442 1.00 40.62 88 GLU A O 1
ATOM 672 N N . THR A 1 89 ? 46.224 8.508 4.684 1.00 41.03 89 THR A N 1
ATOM 673 C CA . THR A 1 89 ? 46.935 7.731 3.653 1.00 41.03 89 THR A CA 1
ATOM 674 C C . THR A 1 89 ? 47.924 8.629 2.917 1.00 41.03 89 THR A C 1
ATOM 676 O O . THR A 1 89 ? 47.597 9.724 2.466 1.00 41.03 89 THR A O 1
ATOM 679 N N . ARG A 1 90 ? 49.159 8.132 2.865 1.00 40.00 90 ARG A N 1
ATOM 680 C CA . ARG A 1 90 ? 50.400 8.794 2.469 1.00 40.00 90 ARG A CA 1
ATOM 681 C C . ARG A 1 90 ? 50.480 9.117 0.976 1.00 40.00 90 ARG A C 1
ATOM 683 O O . ARG A 1 90 ? 50.058 8.334 0.130 1.00 40.00 90 ARG A O 1
ATOM 690 N N . GLN A 1 91 ? 51.152 10.232 0.690 1.00 41.34 91 GLN A N 1
ATOM 691 C CA . GLN A 1 91 ? 51.787 10.536 -0.591 1.00 41.34 91 GLN A CA 1
ATOM 692 C C . GLN A 1 91 ? 52.904 9.529 -0.901 1.00 41.34 91 GLN A C 1
ATOM 694 O O . GLN A 1 91 ? 53.692 9.182 -0.020 1.00 41.34 91 GLN A O 1
ATOM 699 N N . VAL A 1 92 ? 53.025 9.142 -2.171 1.00 39.72 92 VAL A N 1
ATOM 700 C CA . VAL A 1 92 ? 54.244 8.557 -2.739 1.00 39.72 92 VAL A CA 1
ATOM 701 C C . VAL A 1 92 ? 54.619 9.373 -3.972 1.00 39.72 92 VAL A C 1
ATOM 703 O O . VAL A 1 92 ? 53.832 9.522 -4.904 1.00 39.72 92 VAL A O 1
ATOM 706 N N . VAL A 1 93 ? 55.828 9.926 -3.926 1.00 44.59 93 VAL A N 1
ATOM 707 C CA . VAL A 1 93 ? 56.513 10.672 -4.983 1.00 44.59 93 VAL A CA 1
ATOM 708 C C . VAL A 1 93 ? 57.664 9.815 -5.526 1.00 44.59 93 VAL A C 1
ATOM 710 O O . VAL A 1 93 ? 58.284 9.069 -4.774 1.00 44.59 93 VAL A O 1
ATOM 713 N N . ALA A 1 94 ? 57.972 10.059 -6.805 1.00 42.88 94 ALA A N 1
ATOM 714 C CA . ALA A 1 94 ? 59.204 9.793 -7.561 1.00 42.88 94 ALA A CA 1
ATOM 715 C C . ALA A 1 94 ? 59.342 8.471 -8.336 1.00 42.88 94 ALA A C 1
ATOM 717 O O . ALA A 1 94 ? 59.298 7.372 -7.795 1.00 42.88 94 ALA A O 1
ATOM 718 N N . GLY A 1 95 ? 59.640 8.644 -9.631 1.00 36.03 95 GLY A N 1
ATOM 719 C CA . GLY A 1 95 ? 60.120 7.607 -10.538 1.00 36.03 95 GLY A CA 1
ATOM 720 C C . GLY A 1 95 ? 60.184 8.066 -12.000 1.00 36.03 95 GLY A C 1
ATOM 721 O O . GLY A 1 95 ? 59.420 7.582 -12.825 1.00 36.03 95 GLY A O 1
ATOM 722 N N . THR A 1 96 ? 61.073 9.006 -12.333 1.00 50.78 96 THR A N 1
ATOM 723 C CA . THR A 1 96 ? 61.508 9.284 -13.720 1.00 50.78 96 THR A CA 1
ATOM 724 C C . THR A 1 96 ? 62.380 8.153 -14.266 1.00 50.78 96 THR A C 1
ATOM 726 O O . THR A 1 96 ? 63.263 7.684 -13.548 1.00 50.78 96 THR A O 1
ATOM 729 N N . PRO A 1 97 ? 62.253 7.826 -15.563 1.00 44.97 97 PRO A N 1
ATOM 730 C CA . PRO A 1 97 ? 63.410 7.383 -16.344 1.00 44.97 97 PRO A CA 1
ATOM 731 C C . PRO A 1 97 ? 63.690 8.311 -17.536 1.00 44.97 97 PRO A C 1
ATOM 733 O O . PRO A 1 97 ? 62.879 8.479 -18.444 1.00 44.97 97 PRO A O 1
ATOM 736 N N . CYS A 1 98 ? 64.888 8.891 -17.530 1.00 46.78 98 CYS A N 1
ATOM 737 C CA . CYS A 1 98 ? 65.526 9.544 -18.669 1.00 46.78 98 CYS A CA 1
ATOM 738 C C . CYS A 1 98 ? 65.899 8.515 -19.746 1.00 46.78 98 CYS A C 1
ATOM 740 O O . CYS A 1 98 ? 66.414 7.469 -19.375 1.00 46.78 98 CYS A O 1
ATOM 742 N N . HIS A 1 99 ? 65.816 8.859 -21.043 1.00 41.00 99 HIS A N 1
ATOM 743 C CA . HIS A 1 99 ? 66.877 8.531 -22.014 1.00 41.00 99 HIS A CA 1
ATOM 744 C C . HIS A 1 99 ? 66.821 9.343 -23.331 1.00 41.00 99 HIS A C 1
ATOM 746 O O . HIS A 1 99 ? 65.825 9.367 -24.040 1.00 41.00 99 HIS A O 1
ATOM 752 N N . ARG A 1 100 ? 68.004 9.900 -23.642 1.00 38.56 100 ARG A N 1
ATOM 753 C CA . ARG A 1 100 ? 68.671 10.136 -24.943 1.00 38.56 100 ARG A CA 1
ATOM 754 C C . ARG A 1 100 ? 68.139 11.163 -25.958 1.00 38.56 100 ARG A C 1
ATOM 756 O O . ARG A 1 100 ? 67.388 10.876 -26.876 1.00 38.56 100 ARG A O 1
ATOM 763 N N . ILE A 1 101 ? 68.781 12.328 -25.861 1.00 44.94 101 ILE A N 1
ATOM 764 C CA . ILE A 1 101 ? 69.562 13.040 -26.894 1.00 44.94 101 ILE A CA 1
ATOM 765 C C . ILE A 1 101 ? 69.765 12.282 -28.225 1.00 44.94 101 ILE A C 1
ATOM 767 O O . ILE A 1 101 ? 70.468 11.274 -28.273 1.00 44.94 101 ILE A O 1
ATOM 771 N N . GLY A 1 102 ? 69.284 12.896 -29.310 1.00 45.22 102 GLY A N 1
ATOM 772 C CA . GLY A 1 102 ? 69.737 12.708 -30.688 1.00 45.22 102 GLY A CA 1
ATOM 773 C C . GLY A 1 102 ? 69.611 14.038 -31.436 1.00 45.22 102 GLY A C 1
ATOM 774 O O . GLY A 1 102 ? 68.508 14.518 -31.671 1.00 45.22 102 GLY A O 1
ATOM 775 N N . LYS A 1 103 ? 70.749 14.679 -31.718 1.00 54.03 103 LYS A N 1
ATOM 776 C CA . LYS A 1 103 ? 70.869 15.976 -32.398 1.00 54.03 103 LYS A CA 1
ATOM 777 C C . LYS A 1 103 ? 70.766 15.772 -33.914 1.00 54.03 103 LYS A C 1
ATOM 779 O O . LYS A 1 103 ? 71.498 14.953 -34.456 1.00 54.03 103 LYS A O 1
ATOM 784 N N . GLY A 1 104 ? 69.924 16.553 -34.585 1.00 46.94 104 GLY A N 1
ATOM 785 C CA . GLY A 1 104 ? 69.792 16.564 -36.044 1.00 46.94 104 GLY A CA 1
ATOM 786 C C . GLY A 1 104 ? 69.055 17.816 -36.504 1.00 46.94 104 GLY A C 1
ATOM 787 O O . GLY A 1 104 ? 67.847 17.802 -36.695 1.00 46.94 104 GLY A O 1
ATOM 788 N N . LEU A 1 105 ? 69.799 18.914 -36.596 1.00 50.44 105 LEU A N 1
ATOM 789 C CA . LEU A 1 105 ? 69.361 20.223 -37.064 1.00 50.44 105 LEU A CA 1
ATOM 790 C C . LEU A 1 105 ? 69.130 20.171 -38.584 1.00 50.44 105 LEU A C 1
ATOM 792 O O . LEU A 1 105 ? 70.093 20.115 -39.342 1.00 50.44 105 LEU A O 1
ATOM 796 N N . MET A 1 106 ? 67.873 20.229 -39.027 1.00 46.97 106 MET A N 1
ATOM 797 C CA . MET A 1 106 ? 67.532 20.710 -40.368 1.00 46.97 106 MET A CA 1
ATOM 798 C C . MET A 1 106 ? 66.661 21.951 -40.224 1.00 46.97 106 MET A C 1
ATOM 800 O O . MET A 1 106 ? 65.522 21.899 -39.768 1.00 46.97 106 MET A O 1
ATOM 804 N N . THR A 1 107 ? 67.239 23.092 -40.580 1.00 61.25 107 THR A N 1
ATOM 805 C CA . THR A 1 107 ? 66.551 24.369 -40.721 1.00 61.25 107 THR A CA 1
ATOM 806 C C . THR A 1 107 ? 65.703 24.329 -41.990 1.00 61.25 107 THR A C 1
ATOM 808 O O . THR A 1 107 ? 66.192 24.643 -43.074 1.00 61.25 107 THR A O 1
ATOM 811 N N . SER A 1 108 ? 64.439 23.931 -41.871 1.00 52.97 108 SER A N 1
ATOM 812 C CA . SER A 1 108 ? 63.429 24.185 -42.899 1.00 52.97 108 SER A CA 1
ATOM 813 C C . SER A 1 108 ? 62.427 25.216 -42.390 1.00 52.97 108 SER A C 1
ATOM 815 O O . SER A 1 108 ? 62.099 25.248 -41.208 1.00 52.97 108 SER A O 1
ATOM 817 N N . GLN A 1 109 ? 62.037 26.087 -43.315 1.00 51.66 109 GLN A N 1
ATOM 818 C CA . GLN A 1 109 ? 61.283 27.331 -43.188 1.00 51.66 109 GLN A CA 1
ATOM 819 C C . GLN A 1 109 ? 60.172 27.343 -42.127 1.00 51.66 109 GLN A C 1
ATOM 821 O O . GLN A 1 109 ? 59.509 26.341 -41.875 1.00 51.66 109 GLN A O 1
ATOM 826 N N . GLY A 1 110 ? 59.991 28.526 -41.527 1.00 58.25 110 GLY A N 1
ATOM 827 C CA . GLY A 1 110 ? 59.021 28.805 -40.472 1.00 58.25 110 GLY A CA 1
ATOM 828 C C . GLY A 1 110 ? 57.576 28.424 -40.821 1.00 58.25 110 GLY A C 1
ATOM 829 O O . GLY A 1 110 ? 57.275 28.080 -41.963 1.00 58.25 110 GLY A O 1
ATOM 830 N N . PRO A 1 111 ? 56.6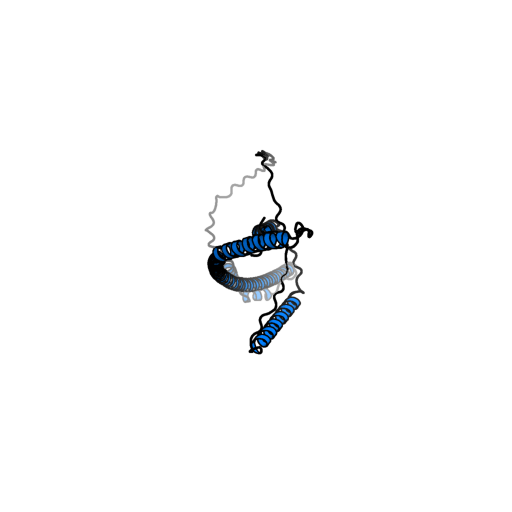72 28.473 -39.829 1.00 53.44 111 PRO A N 1
ATOM 831 C CA . PRO A 1 111 ? 55.326 27.941 -39.959 1.00 53.44 111 PRO A CA 1
ATOM 832 C C . PRO A 1 111 ? 54.587 28.644 -41.097 1.00 53.44 111 PRO A C 1
ATOM 834 O O . PRO A 1 111 ? 54.133 29.779 -40.958 1.00 53.44 111 PRO A O 1
ATOM 837 N N . VAL A 1 112 ? 54.441 27.947 -42.226 1.00 58.34 112 VAL A N 1
ATOM 838 C CA . VAL A 1 112 ? 53.362 28.223 -43.167 1.00 58.34 112 VAL A CA 1
ATOM 839 C C . VAL A 1 112 ? 52.098 27.978 -42.365 1.00 58.34 112 VAL A C 1
ATOM 841 O O . VAL A 1 112 ? 51.762 26.830 -42.090 1.00 58.34 112 VAL A O 1
ATOM 844 N N . VAL A 1 113 ? 51.456 29.055 -41.913 1.00 63.09 113 VAL A N 1
ATOM 845 C CA . VAL A 1 113 ? 50.106 28.996 -41.360 1.00 63.09 113 VAL A CA 1
ATOM 846 C C . VAL A 1 113 ? 49.251 28.421 -42.485 1.00 63.09 113 VAL A C 1
ATOM 848 O O . VAL A 1 113 ? 49.057 29.109 -43.492 1.00 63.09 113 VAL A O 1
ATOM 851 N N . PRO A 1 114 ? 48.793 27.159 -42.388 1.00 62.72 114 PRO A N 1
ATOM 852 C CA . PRO A 1 114 ? 47.865 26.643 -43.371 1.00 62.72 114 PRO A CA 1
ATOM 853 C C . PRO A 1 114 ? 46.644 27.565 -43.310 1.00 62.72 114 PRO A C 1
ATOM 855 O O . PRO A 1 114 ? 46.228 27.917 -42.196 1.00 62.72 114 PRO A O 1
ATOM 858 N N . PRO A 1 115 ? 46.060 27.981 -44.449 1.00 63.72 115 PRO A N 1
ATOM 859 C CA . PRO A 1 115 ? 44.748 28.608 -44.425 1.00 63.72 115 PRO A CA 1
ATOM 860 C C . PRO A 1 115 ? 43.851 27.742 -43.536 1.00 63.72 115 PRO A C 1
ATOM 862 O O . PRO A 1 115 ? 43.936 26.514 -43.659 1.00 63.72 115 PRO A O 1
ATOM 865 N N . PRO A 1 116 ? 43.054 28.323 -42.620 1.00 61.12 116 PRO A N 1
ATOM 866 C CA . PRO A 1 116 ? 42.151 27.542 -41.792 1.00 61.12 116 PRO A CA 1
ATOM 867 C C . PRO A 1 116 ? 41.382 26.614 -42.723 1.00 61.12 116 PRO A C 1
ATOM 869 O O . PRO A 1 116 ? 40.652 27.093 -43.588 1.00 61.12 116 PRO A O 1
ATOM 872 N N . LEU A 1 117 ? 41.613 25.302 -42.629 1.00 55.81 117 LEU A N 1
ATOM 873 C CA . LEU A 1 117 ? 40.855 24.342 -43.416 1.00 55.81 117 LEU A CA 1
ATOM 874 C C . LEU A 1 117 ? 39.417 24.497 -42.938 1.00 55.81 117 LEU A C 1
ATOM 876 O O . LEU A 1 117 ? 39.060 24.050 -41.845 1.00 55.81 117 LEU A O 1
ATOM 880 N N . HIS A 1 118 ? 38.630 25.243 -43.711 1.00 52.16 118 HIS A N 1
ATOM 881 C CA . HIS A 1 118 ? 37.240 25.509 -43.416 1.00 52.16 118 HIS A CA 1
ATOM 882 C C . HIS A 1 118 ? 36.533 24.161 -43.367 1.00 52.16 118 HIS A C 1
ATOM 884 O O . HIS A 1 118 ? 36.275 23.540 -44.389 1.00 52.16 118 HIS A O 1
ATOM 890 N N . LEU A 1 119 ? 36.247 23.731 -42.141 1.00 57.47 119 LEU A N 1
ATOM 891 C CA . LEU A 1 119 ? 35.286 22.698 -41.817 1.00 57.47 119 LEU A CA 1
ATOM 892 C C . LEU A 1 119 ? 35.444 21.407 -42.634 1.00 57.47 119 LEU A C 1
ATOM 894 O O . LEU A 1 119 ? 34.579 21.067 -43.438 1.00 57.47 119 LEU A O 1
ATOM 898 N N . LEU A 1 120 ? 36.379 20.547 -42.220 1.00 54.75 120 LEU A N 1
ATOM 899 C CA . LEU A 1 120 ? 36.043 19.120 -42.123 1.00 54.75 120 LEU A CA 1
ATOM 900 C C . LEU A 1 120 ? 35.083 18.913 -40.933 1.00 54.75 120 LEU A C 1
ATOM 902 O O . LEU A 1 120 ? 35.402 18.357 -39.892 1.00 54.75 120 LEU A O 1
ATOM 906 N N . VAL A 1 121 ? 33.913 19.527 -41.107 1.00 54.66 121 VAL A N 1
ATOM 907 C CA . VAL A 1 121 ? 32.585 19.060 -40.758 1.00 54.66 121 VAL A CA 1
ATOM 908 C C . VAL A 1 121 ? 32.418 18.434 -39.366 1.00 54.66 121 VAL A C 1
ATOM 910 O O . VAL A 1 121 ? 32.539 17.229 -39.177 1.00 54.66 121 VAL A O 1
ATOM 913 N N . LYS A 1 122 ? 31.968 19.245 -38.400 1.00 60.62 122 LYS A N 1
ATOM 914 C CA . LYS A 1 122 ? 31.463 18.758 -37.098 1.00 60.62 122 LYS A CA 1
ATOM 915 C C . LYS A 1 122 ? 30.212 17.864 -37.214 1.00 60.62 122 LYS A C 1
ATOM 917 O O . LYS A 1 122 ? 29.844 17.209 -36.245 1.00 60.62 122 LYS A O 1
ATOM 922 N N . ASP A 1 123 ? 29.560 17.833 -38.376 1.00 69.50 123 ASP A N 1
ATOM 923 C CA . ASP A 1 123 ? 28.363 17.037 -38.652 1.00 69.50 123 ASP A CA 1
ATOM 924 C C . ASP A 1 123 ? 28.641 15.876 -39.626 1.00 69.50 123 ASP A C 1
ATOM 926 O O . ASP A 1 123 ? 28.694 16.043 -40.846 1.00 69.50 123 ASP A O 1
ATOM 930 N N . LYS A 1 124 ? 28.744 14.659 -39.086 1.00 73.81 124 LYS A N 1
ATOM 931 C CA . LYS A 1 124 ? 28.908 13.410 -39.850 1.00 73.81 124 LYS A CA 1
ATOM 932 C C . LYS A 1 124 ? 27.975 13.315 -41.072 1.00 73.81 124 LYS A C 1
ATOM 934 O O . LYS A 1 124 ? 28.376 12.753 -42.088 1.00 73.81 124 LYS A O 1
ATOM 939 N N . LYS A 1 125 ? 26.755 13.868 -41.014 1.00 74.50 125 LYS A N 1
ATOM 940 C CA . LYS A 1 125 ? 25.802 13.830 -42.139 1.00 74.50 125 LYS A CA 1
ATOM 941 C C . LYS A 1 125 ? 26.240 14.691 -43.319 1.00 74.50 125 LYS A C 1
ATOM 943 O O . LYS A 1 125 ? 26.093 14.264 -44.460 1.00 74.50 125 LYS A O 1
ATOM 948 N N . TYR A 1 126 ? 26.785 15.873 -43.051 1.00 76.00 126 TYR A N 1
ATOM 949 C CA . TYR A 1 126 ? 27.267 16.771 -44.097 1.00 76.00 126 TYR A CA 1
ATOM 950 C C . TYR A 1 126 ? 28.520 16.202 -44.773 1.00 76.00 126 TYR A C 1
ATOM 952 O O . TYR A 1 126 ? 28.656 16.314 -45.990 1.00 76.00 126 TYR A O 1
ATOM 960 N N . ALA A 1 127 ? 29.393 15.524 -44.017 1.00 74.06 127 ALA A N 1
ATOM 961 C CA . ALA A 1 127 ? 30.569 14.862 -44.575 1.00 74.06 127 ALA A CA 1
ATOM 962 C C . ALA A 1 127 ? 30.140 13.767 -45.558 1.00 74.06 127 ALA A C 1
ATOM 964 O O . ALA A 1 127 ? 30.518 13.838 -46.718 1.00 74.06 127 ALA A O 1
ATOM 965 N N . ILE A 1 128 ? 29.262 12.850 -45.126 1.00 74.44 128 ILE A N 1
ATOM 966 C CA . ILE A 1 128 ? 28.721 11.764 -45.962 1.00 74.44 128 ILE A CA 1
ATOM 967 C C . ILE A 1 128 ? 28.023 12.309 -47.218 1.00 74.44 128 ILE A C 1
ATOM 969 O O . ILE A 1 128 ? 28.258 11.811 -48.315 1.00 74.44 128 ILE A O 1
ATOM 973 N N . HIS A 1 129 ? 27.191 13.347 -47.085 1.00 75.44 129 HIS A N 1
ATOM 974 C CA . HIS A 1 129 ? 26.514 13.963 -48.231 1.00 75.44 129 HIS A CA 1
ATOM 975 C C . HIS A 1 129 ? 27.507 14.586 -49.223 1.00 75.44 129 HIS A C 1
ATOM 977 O O . HIS A 1 129 ? 27.337 14.461 -50.432 1.00 75.44 129 HIS A O 1
ATOM 983 N N . THR A 1 130 ? 28.560 15.236 -48.722 1.00 77.81 130 THR A N 1
ATOM 984 C CA . THR A 1 130 ? 29.598 15.842 -49.566 1.00 77.81 130 THR A CA 1
ATOM 985 C C . THR A 1 130 ? 30.383 14.772 -50.316 1.00 77.81 130 THR A C 1
ATOM 987 O O . THR A 1 130 ? 30.565 14.905 -51.522 1.00 77.81 130 THR A O 1
ATOM 990 N N . THR A 1 131 ? 30.782 13.675 -49.663 1.00 72.50 131 THR A N 1
ATOM 991 C CA . THR A 1 131 ? 31.474 12.574 -50.354 1.00 72.50 131 THR A CA 1
ATOM 992 C C . THR A 1 131 ? 30.600 11.930 -51.428 1.00 72.50 131 THR A C 1
ATOM 994 O O . THR A 1 131 ? 31.084 11.717 -52.534 1.00 72.50 131 THR A O 1
ATOM 997 N N . HIS A 1 132 ? 29.311 11.697 -51.151 1.00 72.31 132 HIS A N 1
ATOM 998 C CA . HIS A 1 132 ? 28.362 11.183 -52.151 1.00 72.31 132 HIS A CA 1
ATOM 999 C C . HIS A 1 132 ? 28.094 12.161 -53.304 1.00 72.31 132 HIS A C 1
ATOM 1001 O O . HIS A 1 132 ? 27.757 11.734 -54.402 1.00 72.31 132 HIS A O 1
ATOM 1007 N N . SER A 1 133 ? 28.224 13.469 -53.072 1.00 76.25 133 SER A N 1
ATOM 1008 C CA . SER A 1 133 ? 28.079 14.473 -54.131 1.00 76.25 133 SER A CA 1
ATOM 1009 C C . SER A 1 133 ? 29.324 14.589 -55.014 1.00 76.25 133 SER A C 1
ATOM 1011 O O . SER A 1 133 ? 29.206 15.064 -56.141 1.00 76.25 133 SER A O 1
ATOM 1013 N N . VAL A 1 134 ? 30.501 14.222 -54.498 1.00 78.25 134 VAL A N 1
ATOM 1014 C CA . VAL A 1 134 ? 31.784 14.314 -55.215 1.00 78.25 134 VAL A CA 1
ATOM 1015 C C . VAL A 1 134 ? 32.097 13.026 -55.976 1.00 78.25 134 VAL A C 1
ATOM 1017 O O . VAL A 1 134 ? 32.650 13.101 -57.066 1.00 78.25 134 VAL A O 1
ATOM 1020 N N . VAL A 1 135 ? 31.732 11.861 -55.434 1.00 75.19 135 VAL A N 1
ATOM 1021 C CA . VAL A 1 135 ? 31.927 10.555 -56.080 1.00 75.19 135 VAL A CA 1
ATOM 1022 C C . VAL A 1 135 ? 30.567 10.025 -56.518 1.00 75.19 135 VAL A C 1
ATOM 1024 O O . VAL A 1 135 ? 29.771 9.602 -55.678 1.00 75.19 135 VAL A O 1
ATOM 1027 N N . ARG A 1 136 ? 30.279 10.061 -57.823 1.00 77.94 136 ARG A N 1
ATOM 1028 C CA . ARG A 1 136 ? 29.030 9.526 -58.387 1.00 77.94 136 ARG A CA 1
ATOM 1029 C C . ARG A 1 136 ? 29.215 8.059 -58.768 1.00 77.94 136 ARG A C 1
ATOM 1031 O O . ARG A 1 136 ? 30.313 7.636 -59.116 1.00 77.94 136 ARG A O 1
ATOM 1038 N N . ASP A 1 137 ? 28.122 7.300 -58.801 1.00 72.31 137 ASP A N 1
ATOM 1039 C CA . ASP A 1 137 ? 28.150 5.881 -59.202 1.00 72.31 137 ASP A CA 1
ATOM 1040 C C . ASP A 1 137 ? 28.724 5.676 -60.618 1.00 72.31 137 ASP A C 1
ATOM 1042 O O . ASP A 1 137 ? 29.390 4.678 -60.883 1.00 72.31 137 ASP A O 1
ATOM 1046 N N . ALA A 1 138 ? 28.531 6.652 -61.511 1.00 73.69 138 ALA A N 1
ATOM 1047 C CA . ALA A 1 138 ? 29.111 6.647 -62.853 1.00 73.69 138 ALA A CA 1
ATOM 1048 C C . ALA A 1 138 ? 30.650 6.730 -62.844 1.00 73.69 138 ALA A C 1
ATOM 1050 O O . ALA A 1 138 ? 31.297 6.091 -63.670 1.00 73.69 138 ALA A O 1
ATOM 1051 N N . ASP A 1 139 ? 31.230 7.458 -61.884 1.00 70.44 139 ASP A N 1
ATOM 1052 C CA . ASP A 1 139 ? 32.681 7.642 -61.772 1.00 70.44 139 ASP A CA 1
ATOM 1053 C C . ASP A 1 139 ? 33.364 6.341 -61.271 1.00 70.44 139 ASP A C 1
ATOM 1055 O O . ASP A 1 139 ? 34.531 6.075 -61.563 1.00 70.44 139 ASP A O 1
ATOM 1059 N N . LEU A 1 140 ? 32.619 5.484 -60.555 1.00 67.00 140 LEU A N 1
ATOM 1060 C CA . LEU A 1 140 ? 33.061 4.143 -60.146 1.00 67.00 140 LEU A CA 1
ATOM 1061 C C . LEU A 1 140 ? 32.945 3.107 -61.280 1.00 67.00 140 LEU A C 1
ATOM 1063 O O . LEU A 1 140 ? 33.771 2.197 -61.357 1.00 67.00 140 LEU A O 1
ATOM 1067 N N . ASP A 1 141 ? 31.949 3.245 -62.161 1.00 67.81 141 ASP A N 1
ATOM 1068 C CA . ASP A 1 141 ? 31.721 2.358 -63.315 1.00 67.81 141 ASP A CA 1
ATOM 1069 C C . ASP A 1 141 ? 32.746 2.594 -64.445 1.00 67.81 141 ASP A C 1
ATOM 1071 O O . ASP A 1 141 ? 33.152 1.667 -65.145 1.00 67.81 141 ASP A O 1
ATOM 1075 N N . GLU A 1 142 ? 33.240 3.826 -64.597 1.00 64.69 142 GLU A N 1
ATOM 1076 C CA . GLU A 1 142 ? 34.265 4.174 -65.592 1.00 64.69 142 GLU A CA 1
ATOM 1077 C C . GLU A 1 142 ? 35.637 3.548 -65.273 1.00 64.69 142 GLU A C 1
ATOM 1079 O O . GLU A 1 142 ? 36.320 3.048 -66.169 1.00 64.69 142 GLU A O 1
ATOM 1084 N N . CYS A 1 143 ? 35.987 3.411 -63.987 1.00 59.47 143 CYS A N 1
ATOM 1085 C CA . CYS A 1 143 ? 37.189 2.681 -63.555 1.00 59.47 143 CYS A CA 1
ATOM 1086 C C . CYS A 1 143 ? 37.135 1.170 -63.859 1.00 59.47 143 CYS A C 1
ATOM 1088 O O . CYS A 1 143 ? 38.168 0.504 -63.844 1.00 59.47 143 CYS A O 1
ATOM 1090 N N . SER A 1 144 ? 35.949 0.619 -64.141 1.00 60.69 144 SER A N 1
ATOM 1091 C CA . SER A 1 144 ? 35.759 -0.787 -64.515 1.00 60.69 144 SER A CA 1
ATOM 1092 C C . SER A 1 144 ? 35.944 -1.047 -66.016 1.00 60.69 144 SER A C 1
ATOM 1094 O O . SER A 1 144 ? 36.069 -2.211 -66.398 1.00 60.69 144 SER A O 1
ATOM 1096 N N . LYS A 1 145 ? 35.922 -0.010 -66.865 1.00 65.44 145 LYS A N 1
ATOM 1097 C CA . LYS A 1 145 ? 35.875 -0.143 -68.335 1.00 65.44 145 LYS A CA 1
ATOM 1098 C C . LYS A 1 145 ? 37.199 0.141 -69.035 1.00 65.44 145 LYS A C 1
ATOM 1100 O O . LYS A 1 145 ? 37.323 -0.153 -70.221 1.00 65.44 145 LYS A O 1
ATOM 1105 N N . HIS A 1 146 ? 38.184 0.698 -68.336 1.00 58.50 146 HIS A N 1
ATOM 1106 C CA . HIS A 1 146 ? 39.519 0.836 -68.901 1.00 58.50 146 HIS A CA 1
ATOM 1107 C C . HIS A 1 146 ? 40.181 -0.541 -68.988 1.00 58.50 146 HIS A C 1
ATOM 1109 O O . HIS A 1 146 ? 40.490 -1.146 -67.962 1.00 58.50 146 HIS A O 1
ATOM 1115 N N . GLU A 1 147 ? 40.392 -1.023 -70.219 1.00 54.62 147 GLU A N 1
ATOM 1116 C CA . GLU A 1 147 ? 41.254 -2.169 -70.501 1.00 54.62 147 GLU A CA 1
ATOM 1117 C C . GLU A 1 147 ? 42.595 -1.943 -69.803 1.00 54.62 147 GLU A C 1
ATOM 1119 O O . GLU A 1 147 ? 43.372 -1.043 -70.136 1.00 54.62 147 GLU A O 1
ATOM 1124 N N . THR A 1 148 ? 42.850 -2.762 -68.791 1.00 53.44 148 THR A N 1
ATOM 1125 C CA . THR A 1 148 ? 44.163 -2.926 -68.197 1.00 53.44 148 THR A CA 1
ATOM 1126 C C . THR A 1 148 ? 45.087 -3.420 -69.298 1.00 53.44 148 THR A C 1
ATOM 1128 O O . THR A 1 148 ? 45.114 -4.610 -69.598 1.00 53.44 148 THR A O 1
ATOM 1131 N N . GLY A 1 149 ? 45.829 -2.503 -69.920 1.00 67.00 149 GLY A N 1
ATOM 1132 C CA . GLY A 1 149 ? 47.001 -2.834 -70.730 1.00 67.00 149 GLY A CA 1
ATOM 1133 C C . GLY A 1 149 ? 48.067 -3.555 -69.878 1.00 67.00 149 GLY A C 1
ATOM 1134 O O . GLY A 1 149 ? 47.721 -4.208 -68.901 1.00 67.00 149 GLY A O 1
ATOM 1135 N N . PRO A 1 150 ? 49.380 -3.417 -70.123 1.00 55.66 150 PRO A N 1
ATOM 1136 C CA . PRO A 1 150 ? 50.417 -4.220 -69.441 1.00 55.66 150 PRO A CA 1
ATOM 1137 C C . PRO A 1 150 ? 50.468 -4.115 -67.892 1.00 55.66 150 PRO A C 1
ATOM 1139 O O . PRO A 1 150 ? 51.250 -4.815 -67.259 1.00 55.66 150 PRO A O 1
ATOM 1142 N N . LEU A 1 151 ? 49.635 -3.277 -67.256 1.00 55.22 151 LEU A N 1
ATOM 1143 C CA . LEU A 1 151 ? 49.382 -3.291 -65.809 1.00 55.22 151 LEU A CA 1
ATOM 1144 C C . LEU A 1 151 ? 48.432 -4.405 -65.328 1.00 55.22 151 LEU A C 1
ATOM 1146 O O . LEU A 1 151 ? 48.422 -4.677 -64.129 1.00 55.22 151 LEU A O 1
ATOM 1150 N N . GLY A 1 152 ? 47.655 -5.040 -66.209 1.00 56.56 152 GLY A N 1
ATOM 1151 C CA . GLY A 1 152 ? 46.781 -6.170 -65.864 1.00 56.56 152 GLY A CA 1
ATOM 1152 C C . GLY A 1 152 ? 47.552 -7.396 -65.367 1.00 56.56 152 GLY A C 1
ATOM 1153 O O . GLY A 1 152 ? 47.043 -8.132 -64.531 1.00 56.56 152 GLY A O 1
ATOM 1154 N N . ASP A 1 153 ? 48.814 -7.540 -65.789 1.00 58.47 153 ASP A N 1
ATOM 1155 C CA . ASP A 1 153 ? 49.731 -8.585 -65.315 1.00 58.47 153 ASP A CA 1
ATOM 1156 C C . ASP A 1 153 ? 50.427 -8.216 -63.989 1.00 58.47 153 ASP A C 1
ATOM 1158 O O . ASP A 1 153 ? 51.117 -9.038 -63.381 1.00 58.47 153 ASP A O 1
ATOM 1162 N N . SER A 1 154 ? 50.261 -6.977 -63.508 1.00 66.56 154 SER A N 1
ATOM 1163 C CA . SER A 1 154 ? 50.754 -6.568 -62.194 1.00 66.56 154 SER A CA 1
ATOM 1164 C C . SER A 1 154 ? 49.699 -6.891 -61.131 1.00 66.56 154 SER A C 1
ATOM 1166 O O . SER A 1 154 ? 48.566 -6.420 -61.207 1.00 66.56 154 SER A O 1
ATOM 1168 N N . GLY A 1 155 ? 50.064 -7.637 -60.080 1.00 77.06 155 GLY A N 1
ATOM 1169 C CA . GLY A 1 155 ? 49.153 -7.995 -58.972 1.00 77.06 155 GLY A CA 1
ATOM 1170 C C . GLY A 1 155 ? 48.538 -6.805 -58.205 1.00 77.06 155 GLY A C 1
ATOM 1171 O O . GLY A 1 155 ? 47.769 -6.996 -57.267 1.00 77.06 155 GLY A O 1
ATOM 1172 N N . LEU A 1 156 ? 48.852 -5.566 -58.594 1.00 80.56 156 LEU A N 1
ATOM 1173 C CA . LEU A 1 156 ? 48.256 -4.336 -58.077 1.00 80.56 156 LEU A CA 1
ATOM 1174 C C . LEU A 1 156 ? 46.755 -4.231 -58.386 1.00 80.56 156 LEU A C 1
ATOM 1176 O O . LEU A 1 156 ? 46.004 -3.737 -57.543 1.00 80.56 156 LEU A O 1
ATOM 1180 N N . TYR A 1 157 ? 46.302 -4.710 -59.552 1.00 78.44 157 TYR A N 1
ATOM 1181 C CA . TYR A 1 157 ? 44.877 -4.685 -59.906 1.00 78.44 157 TYR A CA 1
ATOM 1182 C C . TYR A 1 157 ? 44.042 -5.564 -58.962 1.00 78.44 157 TYR A C 1
ATOM 1184 O O . TYR A 1 157 ? 43.014 -5.120 -58.443 1.00 78.44 157 TYR A O 1
ATOM 1192 N N . ASP A 1 158 ? 44.526 -6.769 -58.655 1.00 82.38 158 ASP A N 1
ATOM 1193 C CA . ASP A 1 158 ? 43.866 -7.690 -57.725 1.00 82.38 158 ASP A CA 1
ATOM 1194 C C . ASP A 1 158 ? 43.772 -7.104 -56.314 1.00 82.38 158 ASP A C 1
ATOM 1196 O O . ASP A 1 158 ? 42.718 -7.173 -55.675 1.00 82.38 158 ASP A O 1
ATOM 1200 N N . VAL A 1 159 ? 44.845 -6.457 -55.844 1.00 87.88 159 VAL A N 1
ATOM 1201 C CA . VAL A 1 159 ? 44.870 -5.768 -54.544 1.00 87.88 159 VAL A CA 1
ATOM 1202 C C . VAL A 1 159 ? 43.858 -4.620 -54.508 1.00 87.88 159 VAL A C 1
ATOM 1204 O O . VAL A 1 159 ? 43.121 -4.478 -53.527 1.00 87.88 159 VAL A O 1
ATOM 1207 N N . MET A 1 160 ? 43.775 -3.815 -55.569 1.00 85.81 160 MET A N 1
ATOM 1208 C CA . MET A 1 160 ? 42.811 -2.716 -55.662 1.00 85.81 160 MET A CA 1
ATOM 1209 C C . MET A 1 160 ? 41.368 -3.234 -55.685 1.00 85.81 160 MET A C 1
ATOM 1211 O O . MET A 1 160 ? 40.531 -2.760 -54.916 1.00 85.81 160 MET A O 1
ATOM 1215 N N . SER A 1 161 ? 41.081 -4.257 -56.492 1.00 82.69 161 SER A N 1
ATOM 1216 C CA . SER A 1 161 ? 39.763 -4.900 -56.558 1.00 82.69 161 SER A CA 1
ATOM 1217 C C . SER A 1 161 ? 39.353 -5.506 -55.211 1.00 82.69 161 SER A C 1
ATOM 1219 O O . SER A 1 161 ? 38.224 -5.307 -54.748 1.00 82.69 161 SER A O 1
ATOM 1221 N N . ALA A 1 162 ? 40.277 -6.185 -54.521 1.00 88.25 162 ALA A N 1
ATOM 1222 C CA . ALA A 1 162 ? 40.056 -6.702 -53.172 1.00 88.25 162 ALA A CA 1
ATOM 1223 C C . ALA A 1 162 ? 39.781 -5.577 -52.161 1.00 88.25 162 ALA A C 1
ATOM 1225 O O . ALA A 1 162 ? 38.863 -5.695 -51.347 1.00 88.25 162 ALA A O 1
ATOM 1226 N N . SER A 1 163 ? 40.515 -4.465 -52.251 1.00 88.50 163 SER A N 1
ATOM 1227 C CA . SER A 1 163 ? 40.323 -3.295 -51.386 1.00 88.50 163 SER A CA 1
ATOM 1228 C C . SER A 1 163 ? 38.951 -2.649 -51.596 1.00 88.50 163 SER A C 1
ATOM 1230 O O . SER A 1 163 ? 38.257 -2.359 -50.624 1.00 88.50 163 SER A O 1
ATOM 1232 N N . ILE A 1 164 ? 38.503 -2.499 -52.848 1.00 89.56 164 ILE A N 1
ATOM 1233 C CA . ILE A 1 164 ? 37.165 -1.979 -53.177 1.00 89.56 164 ILE A CA 1
ATOM 1234 C C . ILE A 1 164 ? 36.073 -2.899 -52.618 1.00 89.56 164 ILE A C 1
ATOM 1236 O O . ILE A 1 164 ? 35.124 -2.422 -51.993 1.00 89.56 164 ILE A O 1
ATOM 1240 N N . LYS A 1 165 ? 36.211 -4.223 -52.785 1.00 91.31 165 LYS A N 1
ATOM 1241 C CA . LYS A 1 165 ? 35.269 -5.206 -52.219 1.00 91.31 165 LYS A CA 1
ATOM 1242 C C . LYS A 1 165 ? 35.206 -5.114 -50.694 1.00 91.31 165 LYS A C 1
ATOM 1244 O O . LYS A 1 165 ? 34.113 -5.118 -50.130 1.00 91.31 165 LYS A O 1
ATOM 1249 N N . LEU A 1 166 ? 36.356 -4.994 -50.030 1.00 93.44 166 LEU A N 1
ATOM 1250 C CA . LEU A 1 166 ? 36.429 -4.843 -48.577 1.00 93.44 166 LEU A CA 1
ATOM 1251 C C . LEU A 1 166 ? 35.738 -3.555 -48.109 1.00 93.44 166 LEU A C 1
ATOM 1253 O O . LEU A 1 166 ? 34.934 -3.602 -47.179 1.00 93.44 166 LEU A O 1
ATOM 1257 N N . LEU A 1 167 ? 35.998 -2.426 -48.776 1.00 93.50 167 LEU A N 1
ATOM 1258 C CA . LEU A 1 167 ? 35.359 -1.143 -48.468 1.00 93.50 167 LEU A CA 1
ATOM 1259 C C . LEU A 1 167 ? 33.843 -1.198 -48.662 1.00 93.50 167 LEU A C 1
ATOM 1261 O O . LEU A 1 167 ? 33.105 -0.744 -47.791 1.00 93.50 167 LEU A O 1
ATOM 1265 N N . LYS A 1 168 ? 33.368 -1.806 -49.755 1.00 93.62 168 LYS A N 1
ATOM 1266 C CA . LYS A 1 168 ? 31.935 -1.998 -50.011 1.00 93.62 168 LYS A CA 1
ATOM 1267 C C . LYS A 1 168 ? 31.264 -2.793 -48.889 1.00 93.62 168 LYS A C 1
ATOM 1269 O O . LYS A 1 168 ? 30.259 -2.344 -48.344 1.00 93.62 168 LYS A O 1
ATOM 1274 N N . ASN A 1 169 ? 31.846 -3.931 -48.508 1.00 93.06 169 ASN A N 1
ATOM 1275 C CA . ASN A 1 169 ? 31.319 -4.770 -47.429 1.00 93.06 169 ASN A CA 1
ATOM 1276 C C . ASN A 1 169 ? 31.326 -4.031 -46.081 1.00 93.06 169 ASN A C 1
ATOM 1278 O O . ASN A 1 169 ? 30.378 -4.145 -45.302 1.00 93.06 169 ASN A O 1
ATOM 1282 N N . CYS A 1 170 ? 32.374 -3.243 -45.817 1.00 92.44 170 CYS A N 1
ATOM 1283 C CA . CYS A 1 170 ? 32.471 -2.417 -44.618 1.00 92.44 170 CYS A CA 1
ATOM 1284 C C . CYS A 1 170 ? 31.338 -1.378 -44.573 1.00 92.44 170 CYS A C 1
ATOM 1286 O O . CYS A 1 170 ? 30.564 -1.362 -43.613 1.00 92.44 170 CYS A O 1
ATOM 1288 N N . LEU A 1 171 ? 31.158 -0.599 -45.647 1.00 91.00 171 LEU A N 1
ATOM 1289 C CA . LEU A 1 171 ? 30.097 0.409 -45.765 1.00 91.00 171 LEU A CA 1
ATOM 1290 C C . LEU A 1 171 ? 28.693 -0.195 -45.618 1.00 91.00 171 LEU A C 1
ATOM 1292 O O . LEU A 1 171 ? 27.841 0.371 -44.930 1.00 91.00 171 LEU A O 1
ATOM 1296 N N . GLU A 1 172 ? 28.448 -1.361 -46.215 1.00 93.94 172 GLU A N 1
ATOM 1297 C CA . GLU A 1 172 ? 27.167 -2.062 -46.092 1.00 93.94 172 GLU A CA 1
ATOM 1298 C C . GLU A 1 172 ? 26.900 -2.511 -44.644 1.00 93.94 172 GLU A C 1
ATOM 1300 O O . GLU A 1 172 ? 25.800 -2.321 -44.112 1.00 93.94 172 GLU A O 1
ATOM 1305 N N . SER A 1 173 ? 27.918 -3.047 -43.964 1.00 93.56 173 SER A N 1
ATOM 1306 C CA . SER A 1 173 ? 27.809 -3.463 -42.561 1.00 93.56 173 SER A CA 1
ATOM 1307 C C . SER A 1 173 ? 27.561 -2.283 -41.610 1.00 93.56 173 SER A C 1
ATOM 1309 O O . SER A 1 173 ? 26.729 -2.381 -40.697 1.00 93.56 173 SER A O 1
ATOM 1311 N N . GLU A 1 174 ? 28.203 -1.136 -41.856 1.00 92.56 174 GLU A N 1
ATOM 1312 C CA . GLU A 1 174 ? 27.982 0.101 -41.104 1.00 92.56 174 GLU A CA 1
ATOM 1313 C C . GLU A 1 174 ? 26.571 0.652 -41.337 1.00 92.56 174 GLU A C 1
ATOM 1315 O O . GLU A 1 174 ? 25.890 1.034 -40.381 1.00 92.56 174 GLU A O 1
ATOM 1320 N N . GLY A 1 175 ? 26.091 0.639 -42.586 1.00 94.31 175 GLY A N 1
ATOM 1321 C CA . GLY A 1 175 ? 24.730 1.048 -42.939 1.00 94.31 175 GLY A CA 1
ATOM 1322 C C . GLY A 1 175 ? 23.665 0.207 -42.231 1.00 94.31 175 GLY A C 1
ATOM 1323 O O . GLY A 1 175 ? 22.718 0.747 -41.647 1.00 94.31 175 GLY A O 1
ATOM 1324 N N . ASN A 1 176 ? 23.854 -1.114 -42.195 1.00 95.88 176 ASN A N 1
ATOM 1325 C CA . ASN A 1 176 ? 22.979 -2.038 -41.471 1.00 95.88 176 ASN A CA 1
ATOM 1326 C C . ASN A 1 176 ? 23.002 -1.791 -39.956 1.00 95.88 176 ASN A C 1
ATOM 1328 O O . ASN A 1 176 ? 21.950 -1.776 -39.310 1.00 95.88 176 ASN A O 1
ATOM 1332 N N . SER A 1 177 ? 24.184 -1.540 -39.391 1.00 94.25 177 SER A N 1
ATOM 1333 C CA . SER A 1 177 ? 24.346 -1.217 -37.969 1.00 94.25 177 SER A CA 1
ATOM 1334 C C . SER A 1 177 ? 23.659 0.103 -37.605 1.00 94.25 177 SER A C 1
ATOM 1336 O O . SER A 1 177 ? 22.933 0.175 -36.612 1.00 94.25 177 SER A O 1
ATOM 1338 N N . LEU A 1 178 ? 23.791 1.132 -38.449 1.00 94.50 178 LEU A N 1
ATOM 1339 C CA . LEU A 1 178 ? 23.113 2.419 -38.275 1.00 94.50 178 LEU A CA 1
ATOM 1340 C C . LEU A 1 178 ? 21.586 2.280 -38.356 1.00 94.50 178 LEU A C 1
ATOM 1342 O O . LEU A 1 178 ? 20.864 2.917 -37.584 1.00 94.50 178 LEU A O 1
ATOM 1346 N N . LYS A 1 179 ? 21.082 1.436 -39.266 1.00 96.56 179 LYS A N 1
ATOM 1347 C CA . LYS A 1 179 ? 19.648 1.143 -39.387 1.00 96.56 179 LYS A CA 1
ATOM 1348 C C . LYS A 1 179 ? 19.105 0.496 -38.111 1.00 96.56 179 LYS A C 1
ATOM 1350 O O . LYS A 1 179 ? 18.107 0.985 -37.584 1.00 96.56 179 LYS A O 1
ATOM 1355 N N . LYS A 1 180 ? 19.798 -0.522 -37.582 1.00 96.88 180 LYS A N 1
ATOM 1356 C CA . LYS A 1 180 ? 19.449 -1.176 -36.307 1.00 96.88 180 LYS A CA 1
ATOM 1357 C C . LYS A 1 180 ? 19.451 -0.181 -35.149 1.00 96.88 180 LYS A C 1
ATOM 1359 O O . LYS A 1 180 ? 18.461 -0.073 -34.437 1.00 96.88 180 LYS A O 1
ATOM 1364 N N . PHE A 1 181 ? 20.509 0.621 -35.019 1.00 96.50 181 PHE A N 1
ATOM 1365 C CA . PHE A 1 181 ? 20.600 1.647 -33.977 1.00 96.50 181 PHE A CA 1
ATOM 1366 C C . PHE A 1 181 ? 19.434 2.646 -34.034 1.00 96.50 181 PHE A C 1
ATOM 1368 O O . PHE A 1 181 ? 18.837 2.977 -33.011 1.00 96.50 181 PHE A O 1
ATOM 1375 N N . LYS A 1 182 ? 19.065 3.107 -35.235 1.00 97.56 182 LYS A N 1
ATOM 1376 C CA . LYS A 1 182 ? 17.940 4.031 -35.432 1.00 97.56 182 LYS A CA 1
ATOM 1377 C C . LYS A 1 182 ? 16.605 3.418 -35.000 1.00 97.56 182 LYS A C 1
ATOM 1379 O O . LYS A 1 182 ? 15.763 4.125 -34.452 1.00 97.56 182 LYS A O 1
ATOM 1384 N N . GLU A 1 183 ? 16.399 2.131 -35.251 1.00 98.38 183 GLU A N 1
ATOM 1385 C CA . GLU A 1 183 ? 15.195 1.403 -34.845 1.00 98.38 183 GLU A CA 1
ATOM 1386 C C . GLU A 1 183 ? 15.143 1.172 -33.329 1.00 98.38 183 GLU A C 1
ATOM 1388 O O . GLU A 1 183 ? 14.129 1.479 -32.696 1.00 98.38 183 GLU A O 1
ATOM 1393 N N . SER A 1 184 ? 16.258 0.759 -32.721 1.00 97.69 184 SER A N 1
ATOM 1394 C CA . SER A 1 184 ? 16.384 0.651 -31.262 1.00 97.69 184 SER A CA 1
ATOM 1395 C C . SER A 1 184 ? 16.151 1.998 -30.574 1.00 97.69 184 SER A C 1
ATOM 1397 O O . SER A 1 184 ? 15.404 2.071 -29.605 1.00 97.69 184 SER A O 1
ATOM 1399 N N . SER A 1 185 ? 16.709 3.089 -31.110 1.00 97.38 185 SER A N 1
ATOM 1400 C CA . SER A 1 185 ? 16.515 4.443 -30.575 1.00 97.38 185 SER A CA 1
ATOM 1401 C C . SER A 1 185 ? 15.049 4.892 -30.628 1.00 97.38 185 SER A C 1
ATOM 1403 O O . SER A 1 185 ? 14.556 5.498 -29.677 1.00 97.38 185 SER A O 1
ATOM 1405 N N . ARG A 1 186 ? 14.322 4.558 -31.703 1.00 98.38 186 ARG A N 1
ATOM 1406 C CA . ARG A 1 186 ? 12.875 4.824 -31.806 1.00 98.38 186 ARG A CA 1
ATOM 1407 C C . ARG A 1 186 ? 12.075 4.024 -30.784 1.00 98.38 186 ARG A C 1
ATOM 1409 O O . ARG A 1 186 ? 11.196 4.587 -30.139 1.00 98.38 186 ARG A O 1
ATOM 1416 N N . THR A 1 187 ? 12.402 2.743 -30.631 1.00 98.12 187 THR A N 1
ATOM 1417 C CA . THR A 1 187 ? 11.740 1.843 -29.676 1.00 98.12 187 THR A CA 1
ATOM 1418 C C . THR A 1 187 ? 11.935 2.340 -28.246 1.00 98.12 187 THR A C 1
ATOM 1420 O O . THR A 1 187 ? 10.958 2.568 -27.538 1.00 98.12 187 THR A O 1
ATOM 1423 N N . LEU A 1 188 ? 13.178 2.657 -27.871 1.00 98.06 188 LEU A N 1
ATOM 1424 C CA . LEU A 1 188 ? 13.510 3.257 -26.578 1.00 98.06 188 LEU A CA 1
ATOM 1425 C C . LEU A 1 188 ? 12.760 4.582 -26.356 1.00 98.06 188 LEU A C 1
ATOM 1427 O O . LEU A 1 188 ? 12.227 4.832 -25.277 1.00 98.06 188 LEU A O 1
ATOM 1431 N N . GLY A 1 189 ? 12.673 5.432 -27.385 1.00 98.19 189 GLY A N 1
ATOM 1432 C CA . GLY A 1 189 ? 11.908 6.679 -27.320 1.00 98.19 189 GLY A CA 1
ATOM 1433 C C . GLY A 1 189 ? 10.429 6.450 -26.992 1.00 98.19 189 GLY A C 1
ATOM 1434 O O . GLY A 1 189 ? 9.858 7.173 -26.173 1.00 98.19 189 GLY A O 1
ATOM 1435 N N . GLN A 1 190 ? 9.822 5.414 -27.574 1.00 98.62 190 GLN A N 1
ATOM 1436 C CA . GLN A 1 190 ? 8.435 5.045 -27.302 1.00 98.62 190 GLN A CA 1
ATOM 1437 C C . GLN A 1 190 ? 8.249 4.508 -25.875 1.00 98.62 190 GLN A C 1
ATOM 1439 O O . GLN A 1 190 ? 7.305 4.907 -25.188 1.00 98.62 190 GLN A O 1
ATOM 1444 N N . GLU A 1 191 ? 9.169 3.667 -25.398 1.00 98.38 191 GLU A N 1
ATOM 1445 C CA . GLU A 1 191 ? 9.149 3.138 -24.029 1.00 98.38 191 GLU A CA 1
ATOM 1446 C C . GLU A 1 191 ? 9.277 4.249 -22.982 1.00 98.38 191 GLU A C 1
ATOM 1448 O O . GLU A 1 191 ? 8.538 4.262 -21.997 1.00 98.38 191 GLU A O 1
ATOM 1453 N N . VAL A 1 192 ? 10.146 5.240 -23.213 1.00 98.56 192 VAL A N 1
ATOM 1454 C CA . VAL A 1 192 ? 10.291 6.406 -22.325 1.00 98.56 192 VAL A CA 1
ATOM 1455 C C . VAL A 1 192 ? 8.987 7.205 -22.240 1.00 98.56 192 VAL A C 1
ATOM 1457 O O . VAL A 1 192 ? 8.590 7.629 -21.150 1.00 98.56 192 VAL A O 1
ATOM 1460 N N . ILE A 1 193 ? 8.282 7.392 -23.361 1.00 98.62 193 ILE A N 1
ATOM 1461 C CA . ILE A 1 193 ? 6.976 8.069 -23.380 1.00 98.62 193 ILE A CA 1
ATOM 1462 C C . ILE A 1 193 ? 5.941 7.268 -22.578 1.00 98.62 193 ILE A C 1
ATOM 1464 O O . ILE A 1 193 ? 5.200 7.847 -21.773 1.00 98.62 193 ILE A O 1
ATOM 1468 N N . GLU A 1 194 ? 5.905 5.946 -22.751 1.00 98.62 194 GLU A N 1
ATOM 1469 C CA . GLU A 1 194 ? 4.979 5.070 -22.033 1.00 98.62 194 GLU A CA 1
ATOM 1470 C C . GLU A 1 194 ? 5.260 5.050 -20.525 1.00 98.62 194 GLU A C 1
ATOM 1472 O O . GLU A 1 194 ? 4.340 5.222 -19.718 1.00 98.62 194 GLU A O 1
ATOM 1477 N N . LEU A 1 195 ? 6.526 4.898 -20.126 1.00 98.56 195 LEU A N 1
ATOM 1478 C CA . LEU A 1 195 ? 6.947 4.928 -18.725 1.00 98.56 195 LEU A CA 1
ATOM 1479 C C . LEU A 1 195 ? 6.620 6.273 -18.080 1.00 98.56 195 LEU A C 1
ATOM 1481 O O . LEU A 1 195 ? 6.073 6.307 -16.979 1.00 98.56 195 LEU A O 1
ATOM 1485 N N . LYS A 1 196 ? 6.832 7.385 -18.789 1.00 98.62 196 LYS A N 1
ATOM 1486 C CA . LYS A 1 196 ? 6.436 8.719 -18.318 1.00 98.62 196 LYS A CA 1
ATOM 1487 C C . LYS A 1 196 ? 4.920 8.840 -18.127 1.00 98.62 196 LYS A C 1
ATOM 1489 O O . LYS A 1 196 ? 4.459 9.499 -17.194 1.00 98.62 196 LYS A O 1
ATOM 1494 N N . ALA A 1 197 ? 4.114 8.219 -18.989 1.00 98.75 197 ALA A N 1
ATOM 1495 C CA . ALA A 1 197 ? 2.660 8.179 -18.826 1.00 98.75 197 ALA A CA 1
ATOM 1496 C C . ALA A 1 197 ? 2.222 7.289 -17.648 1.00 98.75 197 ALA A C 1
ATOM 1498 O O . ALA A 1 197 ? 1.306 7.657 -16.911 1.00 98.75 197 ALA A O 1
ATOM 1499 N N . LYS A 1 198 ? 2.875 6.139 -17.437 1.00 98.69 198 LYS A N 1
ATOM 1500 C CA . LYS A 1 198 ? 2.645 5.271 -16.267 1.00 98.69 198 LYS A CA 1
ATOM 1501 C C . LYS A 1 198 ? 3.004 5.982 -14.965 1.00 98.69 198 LYS A C 1
ATOM 1503 O O . LYS A 1 198 ? 2.189 5.976 -14.050 1.00 98.69 198 LYS A O 1
ATOM 1508 N N . LEU A 1 199 ? 4.154 6.655 -14.919 1.00 98.69 199 LEU A N 1
ATOM 1509 C CA . LEU A 1 199 ? 4.597 7.411 -13.751 1.00 98.69 199 LEU A CA 1
ATOM 1510 C C . LEU A 1 199 ? 3.565 8.470 -13.352 1.00 98.69 199 LEU A C 1
ATOM 1512 O O . LEU A 1 199 ? 3.144 8.494 -12.205 1.00 98.69 199 LEU A O 1
ATOM 1516 N N . ARG A 1 200 ? 3.072 9.268 -14.310 1.00 98.69 200 ARG A N 1
ATOM 1517 C CA . ARG A 1 200 ? 2.028 10.275 -14.043 1.00 98.69 200 ARG A CA 1
ATOM 1518 C C . ARG A 1 200 ? 0.740 9.678 -13.475 1.00 98.69 200 ARG A C 1
ATOM 1520 O O . ARG A 1 200 ? 0.157 10.265 -12.570 1.00 98.69 200 ARG A O 1
ATOM 1527 N N . ARG A 1 201 ? 0.308 8.514 -13.974 1.00 98.69 201 ARG A N 1
ATOM 1528 C CA . ARG A 1 201 ? -0.869 7.810 -13.435 1.00 98.69 201 ARG A CA 1
ATOM 1529 C C . ARG A 1 201 ? -0.643 7.340 -12.002 1.00 98.69 201 ARG A C 1
ATOM 1531 O O . ARG A 1 201 ? -1.508 7.557 -11.166 1.00 98.69 201 ARG A O 1
ATOM 1538 N N . ILE A 1 202 ? 0.517 6.745 -11.724 1.00 98.69 202 ILE A N 1
ATOM 1539 C CA . ILE A 1 202 ? 0.874 6.283 -10.375 1.00 98.69 202 ILE A CA 1
ATOM 1540 C C . ILE A 1 202 ? 0.956 7.467 -9.406 1.00 98.69 202 ILE A C 1
ATOM 1542 O O . ILE A 1 202 ? 0.441 7.370 -8.299 1.00 98.69 202 ILE A O 1
ATOM 1546 N N . THR A 1 203 ? 1.549 8.591 -9.819 1.00 98.50 203 THR A N 1
ATOM 1547 C CA . THR A 1 203 ? 1.587 9.816 -9.007 1.00 98.50 203 THR A CA 1
ATOM 1548 C C . THR A 1 203 ? 0.178 10.293 -8.663 1.00 98.50 203 THR A C 1
ATOM 1550 O O . THR A 1 203 ? -0.116 10.489 -7.491 1.00 98.50 203 THR A O 1
ATOM 1553 N N . HIS A 1 204 ? -0.714 10.382 -9.653 1.00 98.50 204 HIS A N 1
ATOM 1554 C CA . HIS A 1 204 ? -2.095 10.805 -9.424 1.00 98.50 204 HIS A CA 1
ATOM 1555 C C . HIS A 1 204 ? -2.858 9.869 -8.472 1.00 98.50 204 HIS A C 1
ATOM 1557 O O . HIS A 1 204 ? -3.500 10.339 -7.539 1.00 98.50 204 HIS A O 1
ATOM 1563 N N . GLN A 1 205 ? -2.725 8.550 -8.653 1.00 98.56 205 GLN A N 1
ATOM 1564 C CA . GLN A 1 205 ? -3.301 7.560 -7.734 1.00 98.56 205 GLN A CA 1
ATOM 1565 C C . GLN A 1 205 ? -2.729 7.688 -6.316 1.00 98.56 205 GLN A C 1
ATOM 1567 O O . GLN A 1 205 ? -3.447 7.502 -5.337 1.00 98.56 205 GLN A O 1
ATOM 1572 N N . GLY A 1 206 ? -1.440 8.015 -6.193 1.00 98.44 206 GLY A N 1
ATOM 1573 C CA . GLY A 1 206 ? -0.808 8.308 -4.909 1.00 98.44 206 GLY A CA 1
ATOM 1574 C C . GLY A 1 206 ? -1.460 9.500 -4.208 1.00 98.44 206 GLY A C 1
ATOM 1575 O O . GLY A 1 206 ? -1.786 9.401 -3.027 1.00 98.44 206 GLY A O 1
ATOM 1576 N N . ASP A 1 207 ? -1.708 10.588 -4.937 1.00 98.44 207 ASP A N 1
ATOM 1577 C CA . ASP A 1 207 ? -2.352 11.791 -4.395 1.00 98.44 207 ASP A CA 1
ATOM 1578 C C . ASP A 1 207 ? -3.803 11.521 -3.954 1.00 98.44 207 ASP A C 1
ATOM 1580 O O . ASP A 1 207 ? -4.225 11.970 -2.884 1.00 98.44 207 ASP A O 1
ATOM 1584 N N . GLU A 1 208 ? -4.559 10.741 -4.735 1.00 98.62 208 GLU A N 1
ATOM 1585 C CA . GLU A 1 208 ? -5.916 10.305 -4.376 1.00 98.62 208 GLU A CA 1
ATOM 1586 C C . GLU A 1 208 ? -5.920 9.460 -3.096 1.00 98.62 208 GLU A C 1
ATOM 1588 O O . GLU A 1 208 ? -6.672 9.755 -2.165 1.00 98.62 208 GLU A O 1
ATOM 1593 N N . LEU A 1 209 ? -5.022 8.474 -2.992 1.00 98.56 209 LEU A N 1
ATOM 1594 C CA . LEU A 1 209 ? -4.893 7.636 -1.796 1.00 98.56 209 LEU A CA 1
ATOM 1595 C C . LEU A 1 209 ? -4.488 8.443 -0.556 1.00 98.56 209 LEU A C 1
ATOM 1597 O O . LEU A 1 209 ? -4.963 8.164 0.545 1.00 98.56 209 LEU A O 1
ATOM 1601 N N . VAL A 1 210 ? -3.629 9.456 -0.706 1.00 98.62 210 VAL A N 1
ATOM 1602 C CA . VAL A 1 210 ? -3.270 10.361 0.399 1.00 98.62 210 VAL A CA 1
ATOM 1603 C C . VAL A 1 210 ? -4.494 11.145 0.874 1.00 98.62 210 VAL A C 1
ATOM 1605 O O . VAL A 1 210 ? -4.710 11.262 2.084 1.00 98.62 210 VAL A O 1
ATOM 1608 N N . LYS A 1 211 ? -5.326 11.635 -0.053 1.00 98.69 211 LYS A N 1
ATOM 1609 C CA . LYS A 1 211 ? -6.571 12.344 0.270 1.00 98.69 211 LYS A CA 1
ATOM 1610 C C . LYS A 1 211 ? -7.583 11.436 0.976 1.00 98.69 211 LYS A C 1
ATOM 1612 O O . LYS A 1 211 ? -8.138 11.833 1.998 1.00 98.69 211 LYS A O 1
ATOM 1617 N N . GLU A 1 212 ? -7.799 10.221 0.476 1.00 98.56 212 GLU A N 1
ATOM 1618 C CA . GLU A 1 212 ? -8.695 9.240 1.105 1.00 98.56 212 GLU A CA 1
ATOM 1619 C C . GLU A 1 212 ? -8.215 8.838 2.502 1.00 98.56 212 GLU A C 1
ATOM 1621 O O . GLU A 1 212 ? -9.012 8.766 3.436 1.00 98.56 212 GLU A O 1
ATOM 1626 N N . ASN A 1 213 ? -6.907 8.645 2.683 1.00 98.25 213 ASN A N 1
ATOM 1627 C CA . ASN A 1 213 ? -6.329 8.324 3.986 1.00 98.25 213 ASN A CA 1
ATOM 1628 C C . ASN A 1 213 ? -6.517 9.476 4.990 1.00 98.25 213 ASN A C 1
ATOM 1630 O O . ASN A 1 213 ? -6.865 9.243 6.147 1.00 98.25 213 ASN A O 1
ATOM 1634 N N . ALA A 1 214 ? -6.365 10.729 4.549 1.00 98.56 214 ALA A N 1
ATOM 1635 C CA . ALA A 1 214 ? -6.674 11.889 5.383 1.00 98.56 214 ALA A CA 1
ATOM 1636 C C . ALA A 1 214 ? -8.160 11.926 5.791 1.00 98.56 214 ALA A C 1
ATOM 1638 O O . ALA A 1 214 ? -8.457 12.175 6.962 1.00 98.56 214 ALA A O 1
ATOM 1639 N N . ASN A 1 215 ? -9.076 11.612 4.865 1.00 98.56 215 ASN A N 1
ATOM 1640 C CA . ASN A 1 215 ? -10.509 11.516 5.154 1.00 98.56 215 ASN A CA 1
ATOM 1641 C C . ASN A 1 215 ? -10.815 10.405 6.173 1.00 98.56 215 ASN A C 1
ATOM 1643 O O . ASN A 1 215 ? -11.387 10.685 7.226 1.00 98.56 215 ASN A O 1
ATOM 1647 N N . LEU A 1 216 ? -10.350 9.176 5.925 1.00 98.62 216 LEU A N 1
ATOM 1648 C CA . LEU A 1 216 ? -10.534 8.039 6.836 1.00 98.62 216 LEU A CA 1
ATOM 1649 C C . LEU A 1 216 ? -9.967 8.320 8.230 1.00 98.62 216 LEU A C 1
ATOM 1651 O O . LEU A 1 216 ? -10.586 7.982 9.235 1.00 98.62 216 LEU A O 1
ATOM 1655 N N . LYS A 1 217 ? -8.806 8.977 8.314 1.00 98.50 217 LYS A N 1
ATOM 1656 C CA . LYS A 1 217 ? -8.217 9.379 9.595 1.00 98.50 217 LYS A CA 1
ATOM 1657 C C . LYS A 1 217 ? -9.129 10.340 10.364 1.00 98.50 217 LYS A C 1
ATOM 1659 O O . LYS A 1 217 ? -9.237 10.211 11.583 1.00 98.50 217 LYS A O 1
ATOM 1664 N N . SER A 1 218 ? -9.777 11.280 9.672 1.00 98.56 218 SER A N 1
ATOM 1665 C CA . SER A 1 218 ? -10.743 12.193 10.294 1.00 98.56 218 SER A CA 1
ATOM 1666 C C . SER A 1 218 ? -12.014 11.468 10.748 1.00 98.56 218 SER A C 1
ATOM 1668 O O . SER A 1 218 ? -12.423 11.647 11.892 1.00 98.56 218 SER A O 1
ATOM 1670 N N . GLU A 1 219 ? -12.568 10.562 9.937 1.00 98.56 219 GLU A N 1
ATOM 1671 C CA . GLU A 1 219 ? -13.738 9.752 10.309 1.00 98.56 219 GLU A CA 1
ATOM 1672 C C . GLU A 1 219 ? -13.459 8.886 11.540 1.00 98.56 219 GLU A C 1
ATOM 1674 O O . GLU A 1 219 ? -14.234 8.886 12.496 1.00 9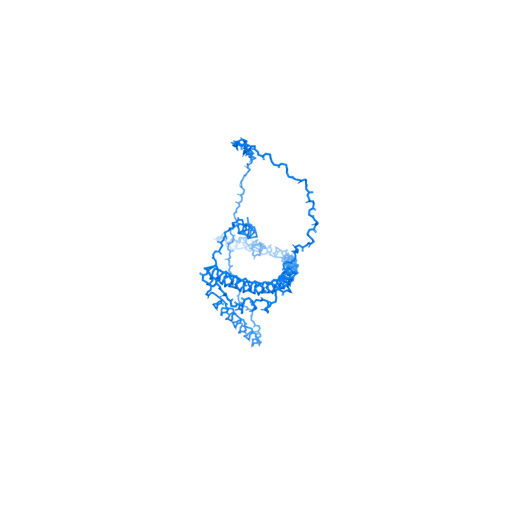8.56 219 GLU A O 1
ATOM 1679 N N . VAL A 1 220 ? -12.307 8.210 11.573 1.00 98.56 220 VAL A N 1
ATOM 1680 C CA . VAL A 1 220 ? -11.877 7.423 12.735 1.00 98.56 220 VAL A CA 1
ATOM 1681 C C . VAL A 1 220 ? -11.792 8.298 13.988 1.00 98.56 220 VAL A C 1
ATOM 1683 O O . VAL A 1 220 ? -12.280 7.889 15.039 1.00 98.56 220 VAL A O 1
ATOM 1686 N N . ALA A 1 221 ? -11.240 9.511 13.892 1.00 98.50 221 ALA A N 1
ATOM 1687 C CA . ALA A 1 221 ? -11.191 10.440 15.022 1.00 98.50 221 ALA A CA 1
ATOM 1688 C C . ALA A 1 221 ? -12.597 10.836 15.512 1.00 98.50 221 ALA A C 1
ATOM 1690 O O . ALA A 1 221 ? -12.852 10.795 16.715 1.00 98.50 221 ALA A O 1
ATOM 1691 N N . THR A 1 222 ? -13.527 11.138 14.597 1.00 98.62 222 THR A N 1
ATOM 1692 C CA . THR A 1 222 ? -14.918 11.471 14.965 1.00 98.62 222 THR A CA 1
ATOM 1693 C C . THR A 1 222 ? -15.651 10.301 15.621 1.00 98.62 222 THR A C 1
ATOM 1695 O O . THR A 1 222 ? -16.401 10.496 16.577 1.00 98.62 222 THR A O 1
ATOM 1698 N N . LEU A 1 223 ? -15.405 9.070 15.160 1.00 98.56 223 LEU A N 1
ATOM 1699 C CA . LEU A 1 223 ? -15.983 7.865 15.752 1.00 98.56 223 LEU A CA 1
ATOM 1700 C C . LEU A 1 223 ? -15.452 7.616 17.163 1.00 98.56 223 LEU A C 1
ATOM 1702 O O . LEU A 1 223 ? -16.237 7.260 18.040 1.00 98.56 223 LEU A O 1
ATOM 1706 N N . TYR A 1 224 ? -14.152 7.824 17.396 1.00 98.19 224 TYR A N 1
ATOM 1707 C CA . TYR A 1 224 ? -13.577 7.734 18.740 1.00 98.19 224 TYR A CA 1
ATOM 1708 C C . TYR A 1 224 ? -14.205 8.758 19.688 1.00 98.19 224 TYR A C 1
ATOM 1710 O O . TYR A 1 224 ? -14.657 8.379 20.765 1.00 98.19 224 TYR A O 1
ATOM 1718 N N . GLU A 1 225 ? -14.334 10.017 19.260 1.00 98.50 225 GLU A N 1
ATOM 1719 C CA . GLU A 1 225 ? -14.984 11.060 20.063 1.00 98.50 225 GLU A CA 1
ATOM 1720 C C . GLU A 1 225 ? -16.450 10.714 20.377 1.00 98.50 225 GLU A C 1
ATOM 1722 O O . GLU A 1 225 ? -16.918 10.880 21.505 1.00 98.50 225 GLU A O 1
ATOM 1727 N N . HIS A 1 226 ? -17.190 10.190 19.397 1.00 98.31 226 HIS A N 1
ATOM 1728 C CA . HIS A 1 226 ? -18.568 9.750 19.604 1.00 98.31 226 HIS A CA 1
ATOM 1729 C C . HIS A 1 226 ? -18.658 8.566 20.578 1.00 98.31 226 HIS A C 1
ATOM 1731 O O . HIS A 1 226 ? -19.524 8.545 21.451 1.00 98.31 226 HIS A O 1
ATOM 1737 N N . MET A 1 227 ? -17.764 7.582 20.450 1.00 98.12 227 MET A N 1
ATOM 1738 C CA . MET A 1 227 ? -17.709 6.429 21.349 1.00 98.12 227 MET A CA 1
ATOM 1739 C C . MET A 1 227 ? -17.426 6.856 22.794 1.00 98.12 227 MET A C 1
ATOM 1741 O O . MET A 1 227 ? -18.074 6.344 23.708 1.00 98.12 227 MET A O 1
ATOM 1745 N N . ASP A 1 228 ? -16.524 7.817 23.000 1.00 97.56 228 ASP A N 1
ATOM 1746 C CA . ASP A 1 228 ? -16.229 8.363 24.326 1.00 97.56 228 ASP A CA 1
ATOM 1747 C C . ASP A 1 228 ? -17.450 9.075 24.926 1.00 97.56 228 ASP A C 1
ATOM 1749 O O . ASP A 1 228 ? -17.820 8.790 26.065 1.00 97.56 228 ASP A O 1
ATOM 1753 N N . LYS A 1 229 ? -18.175 9.884 24.140 1.00 98.06 229 LYS A N 1
ATOM 1754 C CA . LYS A 1 229 ? -19.432 10.521 24.584 1.00 98.06 229 LYS A CA 1
ATOM 1755 C C . LYS A 1 229 ? -20.514 9.505 24.952 1.00 98.06 229 LYS A C 1
ATOM 1757 O O . LYS A 1 229 ? -21.179 9.647 25.976 1.00 98.06 229 LYS A O 1
ATOM 1762 N N . VAL A 1 230 ? -20.702 8.464 24.136 1.00 97.44 230 VAL A N 1
ATOM 1763 C CA . VAL A 1 230 ? -21.667 7.388 24.430 1.00 97.44 230 VAL A CA 1
ATOM 1764 C C . VAL A 1 230 ? -21.283 6.654 25.712 1.00 97.44 230 VAL A C 1
ATOM 1766 O O . VAL A 1 230 ? -22.152 6.347 26.527 1.00 97.44 230 VAL A O 1
ATOM 1769 N N . LYS A 1 231 ? -19.988 6.403 25.921 1.00 96.69 231 LYS A N 1
ATOM 1770 C CA . LYS A 1 231 ? -19.475 5.781 27.142 1.00 96.69 231 LYS A CA 1
ATOM 1771 C C . LYS A 1 231 ? -19.719 6.658 28.368 1.00 96.69 231 LYS A C 1
ATOM 1773 O O . LYS A 1 231 ? -20.174 6.137 29.383 1.00 96.69 231 LYS A O 1
ATOM 1778 N N . GLU A 1 232 ? -19.443 7.957 28.289 1.00 96.88 232 GLU A N 1
ATOM 1779 C CA . GLU A 1 232 ? -19.716 8.909 29.373 1.00 96.88 232 GLU A CA 1
ATOM 1780 C C . GLU A 1 232 ? -21.204 8.948 29.722 1.00 96.88 232 GLU A C 1
ATOM 1782 O O . GLU A 1 232 ? -21.559 8.769 30.887 1.00 96.88 232 GLU A O 1
ATOM 1787 N N . LYS A 1 233 ? -22.076 9.052 28.712 1.00 96.94 233 LYS A N 1
ATOM 1788 C CA . LYS A 1 233 ? -23.531 9.029 28.901 1.00 96.94 233 LYS A CA 1
ATOM 1789 C C . LYS A 1 233 ? -24.012 7.725 29.535 1.00 96.94 233 LYS A C 1
ATOM 1791 O O . LYS A 1 233 ? -24.809 7.748 30.466 1.00 96.94 233 LYS A O 1
ATOM 1796 N N . ALA A 1 234 ? -23.505 6.581 29.074 1.00 94.12 234 ALA A N 1
ATOM 1797 C CA . ALA A 1 234 ? -23.837 5.292 29.671 1.00 94.12 234 ALA A CA 1
ATOM 1798 C C . ALA A 1 234 ? -23.397 5.239 31.143 1.00 94.12 234 ALA A C 1
ATOM 1800 O O . ALA A 1 234 ? -24.161 4.805 32.001 1.00 94.12 234 ALA A O 1
ATOM 1801 N N . ILE A 1 235 ? -22.187 5.712 31.462 1.00 91.31 235 ILE A N 1
ATOM 1802 C CA . ILE A 1 235 ? -21.699 5.789 32.846 1.00 91.31 235 ILE A CA 1
ATOM 1803 C C . ILE A 1 235 ? -22.615 6.673 33.701 1.00 91.31 235 ILE A C 1
ATOM 1805 O O . ILE A 1 235 ? -22.922 6.286 34.828 1.00 91.31 235 ILE A O 1
ATOM 1809 N N . GLU A 1 236 ? -23.054 7.821 33.187 1.00 93.81 236 GLU A N 1
ATOM 1810 C CA . GLU A 1 236 ? -23.987 8.723 33.869 1.00 93.81 236 GLU A CA 1
ATOM 1811 C C . GLU A 1 236 ? -25.339 8.041 34.128 1.00 93.81 236 GLU A C 1
ATOM 1813 O O . GLU A 1 236 ? -25.769 7.953 35.280 1.00 93.81 236 GLU A O 1
ATOM 1818 N N . GLU A 1 237 ? -25.958 7.451 33.100 1.00 91.69 237 GLU A N 1
ATOM 1819 C CA . GLU A 1 237 ? -27.228 6.715 33.210 1.00 91.69 237 GLU A CA 1
ATOM 1820 C C . GLU A 1 237 ? -27.138 5.555 34.218 1.00 91.69 237 GLU A C 1
ATOM 1822 O O . GLU A 1 237 ? -28.068 5.329 34.993 1.00 91.69 237 GLU A O 1
ATOM 1827 N N . PHE A 1 238 ? -25.999 4.853 34.281 1.00 87.94 238 PHE A N 1
ATOM 1828 C CA . PHE A 1 238 ? -25.759 3.798 35.272 1.00 87.94 238 PHE A CA 1
ATOM 1829 C C . PHE A 1 238 ? -25.504 4.324 36.689 1.00 87.94 238 PHE A C 1
ATOM 1831 O O . PHE A 1 238 ? -25.738 3.590 37.654 1.00 87.94 238 PHE A O 1
ATOM 1838 N N . GLN A 1 239 ? -25.020 5.558 36.844 1.00 88.12 239 GLN A N 1
ATOM 1839 C CA . GLN A 1 239 ? -24.821 6.182 38.153 1.00 88.12 239 GLN A CA 1
ATOM 1840 C C . GLN A 1 239 ? -26.130 6.707 38.753 1.00 88.12 239 GLN A C 1
ATOM 1842 O O . GLN A 1 239 ? -26.299 6.615 39.968 1.00 88.12 239 GLN A O 1
ATOM 1847 N N . VAL A 1 240 ? -27.081 7.172 37.935 1.00 90.00 240 VAL A N 1
ATOM 1848 C CA . VAL A 1 240 ? -28.377 7.714 38.396 1.00 90.00 240 VAL A CA 1
ATOM 1849 C C . VAL A 1 240 ? -29.140 6.784 39.359 1.00 90.00 240 VAL A C 1
ATOM 1851 O O . VAL A 1 240 ? -29.598 7.270 40.394 1.00 90.00 240 VAL A O 1
ATOM 1854 N N . PRO A 1 241 ? -29.278 5.465 39.116 1.00 87.62 241 PRO A N 1
ATOM 1855 C CA . PRO A 1 241 ? -30.020 4.591 40.021 1.00 87.62 241 PRO A CA 1
ATOM 1856 C C . PRO A 1 241 ? -29.179 4.048 41.191 1.00 87.62 241 PRO A C 1
ATOM 1858 O O . PRO A 1 241 ? -29.734 3.411 42.088 1.00 87.62 241 PRO A O 1
ATOM 1861 N N . GLN A 1 242 ? -27.861 4.296 41.239 1.00 80.81 242 GLN A N 1
ATOM 1862 C CA . GLN A 1 242 ? -26.993 3.812 42.329 1.00 80.81 242 GLN A CA 1
ATOM 1863 C C . GLN A 1 242 ? -27.470 4.250 43.724 1.00 80.81 242 GLN A C 1
ATOM 1865 O O . GLN A 1 242 ? -27.533 3.397 44.611 1.00 80.81 242 GLN A O 1
ATOM 1870 N N . PRO A 1 243 ? -27.878 5.516 43.960 1.00 87.00 243 PRO A N 1
ATOM 1871 C CA . PRO A 1 243 ? -28.416 5.930 45.253 1.00 87.00 243 PRO A CA 1
ATOM 1872 C C . PRO A 1 243 ? -29.680 5.159 45.649 1.00 87.00 243 PRO A C 1
ATOM 1874 O O . PRO A 1 243 ? -29.841 4.809 46.818 1.00 87.00 243 PRO A O 1
ATOM 1877 N N . TYR A 1 244 ? -30.557 4.853 44.685 1.00 84.00 244 TYR A N 1
ATOM 1878 C CA . TYR A 1 244 ? -31.761 4.058 44.929 1.00 84.00 244 TYR A CA 1
ATOM 1879 C C . TYR A 1 244 ? -31.407 2.627 45.344 1.00 84.00 244 TYR A C 1
ATOM 1881 O O . TYR A 1 244 ? -31.876 2.160 46.380 1.00 84.00 244 TYR A O 1
ATOM 1889 N N . PHE A 1 245 ? -30.528 1.951 44.598 1.00 78.81 245 PHE A N 1
ATOM 1890 C CA . PHE A 1 245 ? -30.085 0.599 44.950 1.00 78.81 245 PHE A CA 1
ATOM 1891 C C . PHE A 1 245 ? -29.369 0.557 46.303 1.00 78.81 245 PHE A C 1
ATOM 1893 O O . PHE A 1 245 ? -29.637 -0.339 47.103 1.00 78.81 245 PHE A O 1
ATOM 1900 N N . ASN A 1 246 ? -28.539 1.558 46.609 1.00 82.12 246 ASN A N 1
ATOM 1901 C CA . ASN A 1 246 ? -27.893 1.690 47.916 1.00 82.12 246 ASN A CA 1
ATOM 1902 C C . ASN A 1 246 ? -28.924 1.840 49.045 1.00 82.12 246 ASN A C 1
ATOM 1904 O O . ASN A 1 246 ? -28.808 1.181 50.079 1.00 82.12 246 ASN A O 1
ATOM 1908 N N . LYS A 1 247 ? -29.969 2.654 48.834 1.00 86.62 247 LYS A N 1
ATOM 1909 C CA . LYS A 1 247 ? -31.064 2.834 49.797 1.00 86.62 247 LYS A CA 1
ATOM 1910 C C . LYS A 1 247 ? -31.839 1.533 50.021 1.00 86.62 247 LYS A C 1
ATOM 1912 O O . LYS A 1 247 ? -32.063 1.144 51.164 1.00 86.62 247 LYS A O 1
ATOM 1917 N N . MET A 1 248 ? -32.217 0.839 48.945 1.00 83.06 248 MET A N 1
ATOM 1918 C CA . MET A 1 248 ? -32.942 -0.435 49.029 1.00 83.06 248 MET A CA 1
ATOM 1919 C C . MET A 1 248 ? -32.099 -1.523 49.700 1.00 83.06 248 MET A C 1
ATOM 1921 O O . MET A 1 248 ? -32.608 -2.249 50.550 1.00 83.06 248 MET A O 1
ATOM 1925 N N . GLY A 1 249 ? -30.803 -1.599 49.385 1.00 82.19 249 GLY A N 1
ATOM 1926 C CA . GLY A 1 249 ? -29.868 -2.515 50.042 1.00 82.19 249 GLY A CA 1
ATOM 1927 C C . GLY A 1 249 ? -29.795 -2.307 51.559 1.00 82.19 249 GLY A C 1
ATOM 1928 O O . GLY A 1 249 ? -29.736 -3.287 52.300 1.00 82.19 249 GLY A O 1
ATOM 1929 N N . GLY A 1 250 ? -29.878 -1.053 52.022 1.00 85.62 250 GLY A N 1
ATOM 1930 C CA . GLY A 1 250 ? -30.010 -0.715 53.442 1.00 85.62 250 GLY A CA 1
ATOM 1931 C C . GLY A 1 250 ? -31.284 -1.287 54.068 1.00 85.62 250 GLY A C 1
ATOM 1932 O O . GLY A 1 250 ? -31.194 -2.038 55.037 1.00 85.62 250 GLY A O 1
ATOM 1933 N N . TYR A 1 251 ? -32.453 -1.024 53.467 1.00 87.12 251 TYR A N 1
ATOM 1934 C CA . TYR A 1 251 ? -33.740 -1.536 53.965 1.00 87.12 251 TYR A CA 1
ATOM 1935 C C . TYR A 1 251 ? -33.784 -3.063 54.063 1.00 87.12 251 TYR A C 1
ATOM 1937 O O . TYR A 1 251 ? -34.199 -3.598 55.089 1.00 87.12 251 TYR A O 1
ATOM 1945 N N . TYR A 1 252 ? -33.339 -3.778 53.024 1.00 86.56 252 TYR A N 1
ATOM 1946 C CA . TYR A 1 252 ? -33.283 -5.243 53.065 1.00 86.56 252 TYR A CA 1
ATOM 1947 C C . TYR A 1 252 ? -32.287 -5.747 54.114 1.00 86.56 252 TYR A C 1
ATOM 1949 O O . TYR A 1 252 ? -32.565 -6.725 54.809 1.00 86.56 252 TYR A O 1
ATOM 1957 N N . GLY A 1 253 ? -31.141 -5.073 54.254 1.00 86.88 253 GLY A N 1
ATOM 1958 C CA . GLY A 1 253 ? -30.147 -5.392 55.274 1.00 86.88 253 GLY A CA 1
ATOM 1959 C C . GLY A 1 253 ? -30.692 -5.245 56.694 1.00 86.88 253 GLY A C 1
ATOM 1960 O O . GLY A 1 253 ? -30.479 -6.130 57.522 1.00 86.88 253 GLY A O 1
ATOM 1961 N N . ASP A 1 254 ? -31.415 -4.163 56.976 1.00 88.94 254 ASP A N 1
ATOM 1962 C CA . ASP A 1 254 ? -32.006 -3.916 58.294 1.00 88.94 254 ASP A CA 1
ATOM 1963 C C . ASP A 1 254 ? -33.189 -4.847 58.578 1.00 88.94 254 ASP A C 1
ATOM 1965 O O . ASP A 1 254 ? -33.224 -5.475 59.637 1.00 88.94 254 ASP A O 1
ATOM 1969 N N . GLY A 1 255 ? -34.075 -5.066 57.600 1.00 91.25 255 GLY A N 1
ATOM 1970 C CA . GLY A 1 255 ? -35.170 -6.033 57.724 1.00 91.25 255 GLY A CA 1
ATOM 1971 C C . GLY A 1 255 ? -34.677 -7.457 57.999 1.00 91.25 255 GLY A C 1
ATOM 1972 O O . GLY A 1 255 ? -35.236 -8.160 58.840 1.00 91.25 255 GLY A O 1
ATOM 1973 N N . PHE A 1 256 ? -33.574 -7.874 57.367 1.00 88.31 256 PHE A N 1
ATOM 1974 C CA . PHE A 1 256 ? -32.953 -9.165 57.661 1.00 88.31 256 PHE A CA 1
ATOM 1975 C C . PHE A 1 256 ? -32.406 -9.246 59.096 1.00 88.31 256 PHE A C 1
ATOM 1977 O O . PHE A 1 256 ? -32.560 -10.278 59.755 1.00 88.31 256 PHE A O 1
ATOM 1984 N N . LYS A 1 257 ? -31.786 -8.172 59.612 1.00 88.75 257 LYS A N 1
ATOM 1985 C CA . LYS A 1 257 ? -31.311 -8.132 61.009 1.00 88.75 257 LYS A CA 1
ATOM 1986 C C . LYS A 1 257 ? -32.470 -8.273 61.989 1.00 88.75 257 LYS A C 1
ATOM 1988 O O . LYS A 1 257 ? -32.343 -9.012 62.963 1.00 88.75 257 LYS A O 1
ATOM 1993 N N . ASP A 1 258 ? -33.580 -7.586 61.740 1.00 93.44 258 ASP A N 1
ATOM 1994 C CA . ASP A 1 258 ? -34.741 -7.626 62.628 1.00 93.44 258 ASP A CA 1
ATOM 1995 C C . ASP A 1 258 ? -35.455 -8.977 62.578 1.00 93.44 258 ASP A C 1
ATOM 1997 O O . ASP A 1 258 ? -35.758 -9.538 63.632 1.00 93.44 258 ASP A O 1
ATOM 2001 N N . PHE A 1 259 ? -35.604 -9.568 61.388 1.00 92.31 259 PHE A N 1
ATOM 2002 C CA . PHE A 1 259 ? -36.064 -10.952 61.243 1.00 92.31 259 PHE A CA 1
ATOM 2003 C C . PHE A 1 259 ? -35.190 -11.922 62.048 1.00 92.31 259 PHE A C 1
ATOM 2005 O O . PHE A 1 259 ? -35.701 -12.739 62.812 1.00 92.31 259 PHE A O 1
ATOM 2012 N N . ARG A 1 260 ? -33.860 -11.803 61.937 1.00 90.00 260 ARG A N 1
ATOM 2013 C CA . ARG A 1 260 ? -32.927 -12.664 62.674 1.00 90.00 260 ARG A CA 1
ATOM 2014 C C . ARG A 1 260 ? -33.096 -12.530 64.190 1.00 90.00 260 ARG A C 1
ATOM 2016 O O . ARG A 1 260 ? -33.086 -13.545 64.879 1.00 90.00 260 ARG A O 1
ATOM 2023 N N . LYS A 1 261 ? -33.277 -11.312 64.716 1.00 92.44 261 LYS A N 1
ATOM 2024 C CA . LYS A 1 261 ? -33.548 -11.093 66.152 1.00 92.44 261 LYS A CA 1
ATOM 2025 C C . LYS A 1 261 ? -34.838 -11.786 66.593 1.00 92.44 261 LYS A C 1
ATOM 2027 O O . LYS A 1 261 ? -34.843 -12.449 67.626 1.00 92.44 261 LYS A O 1
ATOM 2032 N N . GLN A 1 262 ? -35.911 -11.655 65.811 1.00 95.06 262 GLN A N 1
ATOM 2033 C CA . GLN A 1 262 ? -37.193 -12.303 66.108 1.00 95.06 262 GLN A CA 1
ATOM 2034 C C . GLN A 1 262 ? -37.074 -13.832 66.086 1.00 95.06 262 GLN A C 1
ATOM 2036 O O . GLN A 1 262 ? -37.577 -14.497 66.987 1.00 95.06 262 GLN A O 1
ATOM 2041 N N . ALA A 1 263 ? -36.357 -14.389 65.108 1.00 92.81 263 ALA A N 1
ATOM 2042 C CA . ALA A 1 263 ? -36.134 -15.828 65.003 1.00 92.81 263 ALA A CA 1
ATOM 2043 C C . ALA A 1 263 ? -35.342 -16.387 66.200 1.00 92.81 263 ALA A C 1
ATOM 2045 O O . ALA A 1 263 ? -35.735 -17.407 66.761 1.00 92.81 263 ALA A O 1
ATOM 2046 N N . ILE A 1 264 ? -34.287 -15.689 66.644 1.00 93.25 264 ILE A N 1
ATOM 2047 C CA . ILE A 1 264 ? -33.530 -16.050 67.857 1.00 93.25 264 ILE A CA 1
ATOM 2048 C C . ILE A 1 264 ? -34.443 -16.044 69.090 1.00 93.25 264 ILE A C 1
ATOM 2050 O O . ILE A 1 264 ? -34.344 -16.930 69.933 1.00 93.25 264 ILE A O 1
ATOM 2054 N N . HIS A 1 265 ? -35.343 -15.061 69.188 1.00 94.38 265 HIS A N 1
ATOM 2055 C CA . HIS A 1 265 ? -36.275 -14.960 70.309 1.00 94.38 265 HIS A CA 1
ATOM 2056 C C . HIS A 1 265 ? -37.300 -16.104 70.335 1.00 94.38 265 HIS A C 1
ATOM 2058 O O . HIS A 1 265 ? -37.557 -16.662 71.398 1.00 94.38 265 HIS A O 1
ATOM 2064 N N . MET A 1 266 ? -37.866 -16.477 69.182 1.00 96.44 266 MET A N 1
ATOM 2065 C CA . MET A 1 266 ? -38.850 -17.566 69.093 1.00 96.44 266 MET A CA 1
ATOM 2066 C C . MET A 1 266 ? -38.220 -18.960 69.211 1.00 96.44 266 MET A C 1
ATOM 2068 O O . MET A 1 266 ? -38.869 -19.887 69.688 1.00 96.44 266 MET A O 1
ATOM 2072 N N . PHE A 1 267 ? -36.965 -19.119 68.781 1.00 95.31 267 PHE A N 1
ATOM 2073 C CA . PHE A 1 267 ? -36.284 -20.412 68.705 1.00 95.31 267 PHE A CA 1
ATOM 2074 C C . PHE A 1 267 ? -34.890 -20.348 69.354 1.00 95.31 267 PHE A C 1
ATOM 2076 O O . PHE A 1 267 ? -33.881 -20.431 68.651 1.00 95.31 267 PHE A O 1
ATOM 2083 N N . PRO A 1 268 ? -34.797 -20.249 70.693 1.00 93.12 268 PRO A N 1
ATOM 2084 C CA . PRO A 1 268 ? -33.522 -20.031 71.386 1.00 93.12 268 PRO A CA 1
ATOM 2085 C C . PRO A 1 268 ? -32.543 -21.209 71.269 1.00 93.12 268 PRO A C 1
ATOM 2087 O O . PRO A 1 268 ? -31.342 -21.030 71.447 1.00 93.12 268 PRO A O 1
ATOM 2090 N N . ASN A 1 269 ? -33.044 -22.405 70.947 1.00 95.56 269 ASN A N 1
ATOM 2091 C CA . ASN A 1 269 ? -32.232 -23.615 70.804 1.00 95.56 269 ASN A CA 1
ATOM 2092 C C . ASN A 1 269 ? -31.687 -23.819 69.377 1.00 95.56 269 ASN A C 1
ATOM 2094 O O . ASN A 1 269 ? -30.916 -24.751 69.156 1.00 95.56 269 ASN A O 1
ATOM 2098 N N . LEU A 1 270 ? -32.103 -22.998 68.401 1.00 92.31 270 LEU A N 1
ATOM 2099 C CA . LEU A 1 270 ? -31.583 -23.056 67.034 1.00 92.31 270 LEU A CA 1
ATOM 2100 C C . LEU A 1 270 ? -30.377 -22.124 66.881 1.00 92.31 270 LEU A C 1
ATOM 2102 O O . LEU A 1 270 ? -30.430 -20.947 67.238 1.00 92.31 270 LEU A O 1
ATOM 2106 N N . ASP A 1 271 ? -29.306 -22.628 66.272 1.00 89.94 271 ASP A N 1
ATOM 2107 C CA . ASP A 1 271 ? -28.134 -21.816 65.961 1.00 89.94 271 ASP A CA 1
ATOM 2108 C C . ASP A 1 271 ? -28.302 -21.058 64.632 1.00 89.94 271 ASP A C 1
ATOM 2110 O O . ASP A 1 271 ? -28.135 -21.602 63.539 1.00 89.94 271 ASP A O 1
ATOM 2114 N N . PHE A 1 272 ? -28.591 -19.759 64.723 1.00 86.81 272 PHE A N 1
ATOM 2115 C CA . PHE A 1 272 ? -28.656 -18.852 63.572 1.00 86.81 272 PHE A CA 1
ATOM 2116 C C . PHE A 1 272 ? -27.293 -18.230 63.212 1.00 86.81 272 PHE A C 1
ATOM 2118 O O . PHE A 1 272 ? -27.240 -17.289 62.413 1.00 86.81 272 PHE A O 1
ATOM 2125 N N . SER A 1 273 ? -26.175 -18.669 63.804 1.00 84.25 273 SER A N 1
ATOM 2126 C CA . SER A 1 273 ? -24.830 -18.141 63.511 1.00 84.25 273 SER A CA 1
ATOM 2127 C C . SER A 1 273 ? -24.376 -18.422 62.075 1.00 84.25 273 SER A C 1
ATOM 2129 O O . SER A 1 273 ? -23.631 -17.622 61.499 1.00 84.25 273 SER A O 1
ATOM 2131 N N . GLN A 1 274 ? -24.891 -19.504 61.480 1.00 82.69 274 GLN A N 1
ATOM 2132 C CA . GLN A 1 274 ? -24.569 -19.947 60.122 1.00 82.69 274 GLN A CA 1
ATOM 2133 C C . GLN A 1 274 ? -25.283 -19.134 59.034 1.00 82.69 274 GLN A C 1
ATOM 2135 O O . GLN A 1 274 ? -24.794 -19.042 57.907 1.00 82.69 274 GLN A O 1
ATOM 2140 N N . ILE A 1 275 ? -26.408 -18.485 59.357 1.00 80.19 275 ILE A N 1
ATOM 2141 C CA . ILE A 1 275 ? -27.151 -17.652 58.405 1.00 80.19 275 ILE A CA 1
ATOM 2142 C C . ILE A 1 275 ? -26.576 -16.234 58.433 1.00 80.19 275 ILE A C 1
ATOM 2144 O O . ILE A 1 275 ? -27.095 -15.322 59.079 1.00 80.19 275 ILE A O 1
ATOM 2148 N N . GLN A 1 276 ? -25.463 -16.047 57.728 1.00 75.62 276 GLN A N 1
ATOM 2149 C CA . GLN A 1 276 ? -24.881 -14.731 57.490 1.00 75.62 276 GLN A CA 1
ATOM 2150 C C . GLN A 1 276 ? -25.127 -14.319 56.046 1.00 75.62 276 GLN A C 1
ATOM 2152 O O . GLN A 1 276 ? -24.560 -14.895 55.116 1.00 75.62 276 GLN A O 1
ATOM 2157 N N . ILE A 1 277 ? -25.916 -13.261 55.845 1.00 73.12 277 ILE A N 1
ATOM 2158 C CA . ILE A 1 277 ? -25.845 -12.539 54.579 1.00 73.12 277 ILE A CA 1
ATOM 2159 C C . ILE A 1 277 ? -24.494 -11.837 54.577 1.00 73.12 277 ILE A C 1
ATOM 2161 O O . ILE A 1 277 ? -24.258 -10.905 55.347 1.00 73.12 277 ILE A O 1
ATOM 2165 N N . LYS A 1 278 ? -23.590 -12.281 53.701 1.00 66.69 278 LYS A N 1
ATOM 2166 C CA . LYS A 1 278 ? -22.398 -11.506 53.369 1.00 66.69 278 LYS A CA 1
ATOM 2167 C C . LYS A 1 278 ? -22.881 -10.222 52.699 1.00 66.69 278 LYS A C 1
ATOM 2169 O O . LYS A 1 278 ? -23.032 -10.188 51.484 1.00 66.69 278 LYS A O 1
ATOM 2174 N N . LEU A 1 279 ? -23.132 -9.160 53.469 1.00 58.72 279 LEU A N 1
ATOM 2175 C CA . LEU A 1 279 ? -23.514 -7.849 52.920 1.00 58.72 279 LEU A CA 1
ATOM 2176 C C . LEU A 1 279 ? -22.434 -7.290 51.975 1.00 58.72 279 LEU A C 1
ATOM 2178 O O . LEU A 1 279 ? -22.722 -6.476 51.103 1.00 58.72 279 LEU A O 1
ATOM 2182 N N . ASN A 1 280 ? -21.212 -7.813 52.064 1.00 56.53 280 ASN A N 1
ATOM 2183 C CA . ASN A 1 280 ? -20.121 -7.579 51.121 1.00 56.53 280 ASN A CA 1
ATOM 2184 C C . ASN A 1 280 ? -20.473 -8.040 49.685 1.00 56.53 280 ASN A C 1
ATOM 2186 O O . ASN A 1 280 ? -19.869 -7.574 48.727 1.00 56.53 280 ASN A O 1
ATOM 2190 N N . ALA A 1 281 ? -21.446 -8.948 49.527 1.00 51.19 281 ALA A N 1
ATOM 2191 C CA . ALA A 1 281 ? -22.009 -9.365 48.243 1.00 51.19 281 ALA A CA 1
ATOM 2192 C C . ALA A 1 281 ? -23.161 -8.458 47.767 1.00 51.19 281 ALA A C 1
ATOM 2194 O O . ALA A 1 281 ? -23.411 -8.374 46.573 1.00 51.19 281 ALA A O 1
ATOM 2195 N N . LEU A 1 282 ? -23.814 -7.696 48.649 1.00 50.59 282 LEU A N 1
ATOM 2196 C CA . LEU A 1 282 ? -24.737 -6.625 48.239 1.00 50.59 282 LEU A CA 1
ATOM 2197 C C . LEU A 1 282 ? -23.981 -5.370 47.781 1.00 50.59 282 LEU A C 1
ATOM 2199 O O . LEU A 1 282 ? -24.447 -4.659 46.898 1.00 50.59 282 LEU A O 1
ATOM 2203 N N . THR A 1 283 ? -22.751 -5.166 48.262 1.00 49.84 283 THR A N 1
ATOM 2204 C CA . THR A 1 283 ? -21.798 -4.225 47.649 1.00 49.84 283 THR A CA 1
ATOM 2205 C C . THR A 1 283 ? -21.067 -4.803 46.423 1.00 49.84 283 THR A C 1
ATOM 2207 O O . THR A 1 283 ? -20.282 -4.085 45.804 1.00 49.84 283 THR A O 1
ATOM 2210 N N . MET A 1 284 ? -21.338 -6.057 46.000 1.00 45.59 284 MET A N 1
ATOM 2211 C CA . MET A 1 284 ? -20.876 -6.595 44.699 1.00 45.59 284 MET A CA 1
ATOM 2212 C C . MET A 1 284 ? -21.647 -6.042 43.500 1.00 45.59 284 MET A C 1
ATOM 2214 O O . MET A 1 284 ? -21.226 -6.273 42.370 1.00 45.59 284 MET A O 1
ATOM 2218 N N . TRP A 1 285 ? -22.656 -5.197 43.709 1.00 50.34 285 TRP A N 1
ATOM 2219 C CA . TRP A 1 285 ? -2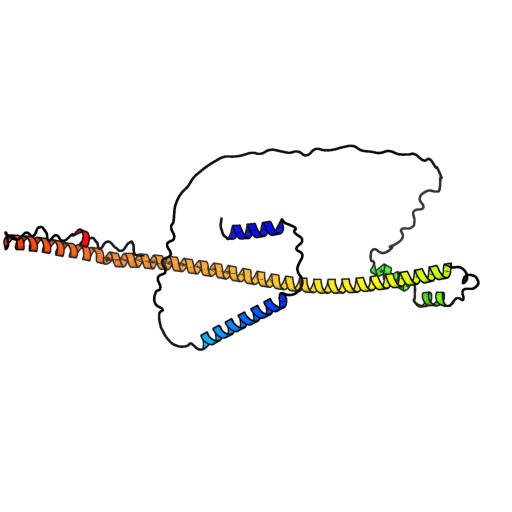3.064 -4.211 42.704 1.00 50.34 285 TRP A CA 1
ATOM 2220 C C . TRP A 1 285 ? -22.032 -3.077 42.571 1.00 50.34 285 TRP A C 1
ATOM 2222 O O . TRP A 1 285 ? -22.363 -1.922 42.314 1.00 50.34 285 TRP A O 1
ATOM 2232 N N . ARG A 1 286 ? -20.735 -3.399 42.699 1.00 51.41 286 ARG A N 1
ATOM 2233 C CA . ARG A 1 286 ? -19.712 -2.539 42.125 1.00 51.41 286 ARG A CA 1
ATOM 2234 C C . ARG A 1 286 ? -20.045 -2.442 40.640 1.00 51.41 286 ARG A C 1
ATOM 2236 O O . ARG A 1 286 ? -20.263 -3.487 40.022 1.00 51.41 286 ARG A O 1
ATOM 2243 N N . PRO A 1 287 ? -20.066 -1.230 40.063 1.00 49.88 287 PRO A N 1
ATOM 2244 C CA . PRO A 1 287 ? -20.221 -1.083 38.625 1.00 49.88 287 PRO A CA 1
ATOM 2245 C C . PRO A 1 287 ? -19.244 -2.048 37.958 1.00 49.88 287 PRO A C 1
ATOM 2247 O O . PRO A 1 287 ? -18.106 -2.166 38.429 1.00 49.88 287 PRO A O 1
ATOM 2250 N N . MET A 1 288 ? -19.700 -2.774 36.933 1.00 46.28 288 MET A N 1
ATOM 2251 C CA . MET A 1 288 ? -18.898 -3.654 36.077 1.00 46.28 288 MET A CA 1
ATOM 2252 C C . MET A 1 288 ? -17.765 -2.855 35.397 1.00 46.28 288 MET A C 1
ATOM 2254 O O . MET A 1 288 ? -17.695 -2.734 34.181 1.00 46.28 288 MET A O 1
ATOM 2258 N N . LYS A 1 289 ? -16.822 -2.310 36.170 1.00 51.56 289 LYS A N 1
ATOM 2259 C CA . LYS A 1 289 ? -15.671 -1.531 35.704 1.00 51.56 289 LYS A CA 1
ATOM 2260 C C . LYS A 1 289 ? -14.632 -2.412 35.000 1.00 51.56 289 LYS A C 1
ATOM 2262 O O . LYS A 1 289 ? -13.566 -1.921 34.663 1.00 51.56 289 LYS A O 1
ATOM 2267 N N . ARG A 1 290 ? -14.889 -3.718 34.83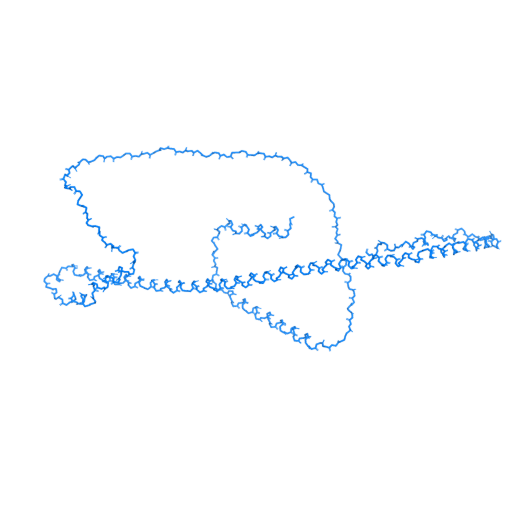9 1.00 44.88 290 ARG A N 1
ATOM 2268 C CA . ARG A 1 290 ? -13.963 -4.687 34.225 1.00 44.88 290 ARG A CA 1
ATOM 2269 C C . ARG A 1 290 ? -14.520 -5.428 33.008 1.00 44.88 290 ARG A C 1
ATOM 2271 O O . ARG A 1 290 ? -13.851 -6.338 32.533 1.00 44.88 290 ARG A O 1
ATOM 2278 N N . CYS A 1 291 ? -15.709 -5.082 32.516 1.00 43.97 291 CYS A N 1
ATOM 2279 C CA . CYS A 1 291 ? -16.298 -5.770 31.359 1.00 43.97 291 CYS A CA 1
ATOM 2280 C C . CYS A 1 291 ? -16.314 -4.949 30.060 1.00 43.97 291 CYS A C 1
ATOM 2282 O O . CYS A 1 291 ? -16.806 -5.469 29.065 1.00 43.97 291 CYS A O 1
ATOM 2284 N N . TRP A 1 292 ? -15.758 -3.734 30.051 1.00 46.06 292 TRP A N 1
ATOM 2285 C CA . TRP A 1 292 ? -15.699 -2.855 28.879 1.00 46.06 292 TRP A CA 1
ATOM 2286 C C . TRP A 1 292 ? -14.287 -2.325 28.671 1.00 46.06 292 TRP A C 1
ATOM 2288 O O . TRP A 1 292 ? -13.695 -1.862 29.675 1.00 46.06 292 TRP A O 1
#

Foldseek 3Di:
DDPVVVVVVVVVVVVVPPDDDPDPDDDCPVVVVVVVVVVVVVVVVVVVVVVPPPDDDDDDDDDDDDDDDDDDDDDDDDDDDDDDDDDDDDDDDDDDDDDDDDDDDDDDDDDPPPDPPPDPDPPPVVVVVVVCVVDDPVNVVVVVPPPPDPCVPPCVVVVVVVVVVVVVVVVVVVVVVVVVVVVVVVVVVVVVVVVVVVVVVVVVVVVVVVVVVVVVVVVVVVVVVVVVVVVVVVVVVVVVCVVVLVVVLVVVVVVVVVVLVVCCVVCVPDDPVPPDDPSVVSVVVPPPPPPD

Organism: NCBI:txid425828